Protein AF-A0A3B4BK03-F1 (afdb_monomer)

Solvent-accessible surface area (backbone atoms only — not comparable to full-atom values): 15800 Å² total; per-residue (Å²): 105,76,55,54,56,52,50,50,54,52,50,54,53,49,51,49,44,51,44,43,64,75,69,39,59,41,55,60,47,20,52,50,31,44,51,52,29,55,53,40,47,52,55,36,54,54,48,55,58,48,53,80,72,45,80,88,60,47,77,62,53,52,55,49,42,53,54,35,51,54,51,32,54,56,36,42,53,54,20,52,50,29,41,50,55,28,53,52,48,51,49,53,36,51,50,51,53,49,44,41,72,75,43,50,53,60,52,48,51,53,61,63,51,62,61,50,66,61,52,51,48,54,53,51,50,53,51,51,53,52,53,52,50,53,50,50,51,51,54,51,53,51,51,51,49,50,51,54,62,73,62,68,48,71,66,60,54,50,53,50,52,48,61,80,39,35,89,80,69,53,84,76,81,78,88,70,91,78,64,66,94,78,53,82,78,88,64,98,80,74,62,78,73,48,45,61,53,50,52,52,50,48,52,51,52,51,55,51,49,50,53,52,50,56,54,51,61,70,35,61,48,61,64,51,52,50,54,50,50,51,67,70,66,54,80,80,78,71,72,72,74,96,78,62,87,84,74,93,80,81,84,73,84,72,73,53,73,69,56,49,53,52,52,49,54,54,49,50,51,49,37,71,73,49,101

Radius of gyration: 62.13 Å; Cα contacts (8 Å, |Δi|>4): 87; chains: 1; bounding box: 138×36×165 Å

Sequence (275 aa):
SQSRDICTSLQDGLLKVTTEMQTVSAWRTYYQYHSDYVSAEGKLKEAEKQEEKHKTGAKKLERLIEKRQVKVKDIYLKCSKARNDYLLNLSAANASVNKYYLQDISTLIDCADTGYHLTLSRVMQAYLSSRMKAQQNLTTGLQQLQGAVSALDQSHDRDTLLQDHYNAFSMPLRFNYQPHDEDQVTEVSAESEMICELDTRFKQIRTRLKALTDDTEEVKNHTSQVLLIDCICEDDLEISPVAQESSSESVSVRPSVARRKTNLQELENVYFTVS

pLDDT: mean 86.76, std 13.85, range [39.34, 98.75]

Mean predicted aligned error: 14.16 Å

Structure (mmCIF, N/CA/C/O backbone):
data_AF-A0A3B4BK03-F1
#
_entry.id   AF-A0A3B4BK03-F1
#
loop_
_atom_site.group_PDB
_atom_site.id
_atom_site.type_symbol
_atom_site.label_atom_id
_atom_site.label_alt_id
_atom_site.label_comp_id
_atom_site.label_asym_id
_atom_site.label_entity_id
_atom_site.label_seq_id
_atom_site.pdbx_PDB_ins_code
_atom_site.Cartn_x
_atom_site.Cartn_y
_atom_site.Cartn_z
_atom_site.occupancy
_atom_site.B_iso_or_equiv
_atom_site.auth_seq_id
_atom_site.auth_comp_id
_atom_site.auth_asym_id
_atom_site.auth_atom_id
_atom_site.pdbx_PDB_model_num
ATOM 1 N N . SER A 1 1 ? 6.558 -12.774 -18.609 1.00 75.56 1 SER A N 1
ATOM 2 C CA . SER A 1 1 ? 5.640 -11.623 -18.598 1.00 75.56 1 SER A CA 1
ATOM 3 C C . SER A 1 1 ? 5.860 -10.862 -19.886 1.00 75.56 1 SER A C 1
ATOM 5 O O . SER A 1 1 ? 6.975 -10.883 -20.391 1.00 75.56 1 SER A O 1
ATOM 7 N N . GLN A 1 2 ? 4.842 -10.171 -20.387 1.00 87.31 2 GLN A N 1
ATOM 8 C CA . GLN A 1 2 ? 4.953 -9.377 -21.612 1.00 87.31 2 GLN A CA 1
ATOM 9 C C . GLN A 1 2 ? 6.103 -8.348 -21.545 1.00 87.31 2 GLN A C 1
ATOM 11 O O . GLN A 1 2 ? 6.804 -8.149 -22.529 1.00 87.31 2 GLN A O 1
ATOM 16 N N . SER A 1 3 ? 6.378 -7.776 -20.363 1.00 88.12 3 SER A N 1
ATOM 17 C CA . SER A 1 3 ? 7.529 -6.886 -20.125 1.00 88.12 3 SER A CA 1
ATOM 18 C C . SER A 1 3 ? 8.886 -7.560 -20.357 1.00 88.12 3 SER A C 1
ATOM 20 O O . SER A 1 3 ? 9.790 -6.957 -20.933 1.00 88.12 3 SER A O 1
ATOM 22 N N . ARG A 1 4 ? 9.031 -8.827 -19.955 1.00 90.06 4 ARG A N 1
ATOM 23 C CA . ARG A 1 4 ? 10.252 -9.606 -20.183 1.00 90.06 4 ARG A CA 1
ATOM 24 C C . ARG A 1 4 ? 10.467 -9.864 -21.669 1.00 90.06 4 ARG A C 1
ATOM 26 O O . ARG A 1 4 ? 11.587 -9.727 -22.136 1.00 90.06 4 ARG A O 1
ATOM 33 N N . ASP A 1 5 ? 9.403 -10.182 -22.399 1.00 93.25 5 ASP A N 1
ATOM 34 C CA . ASP A 1 5 ? 9.494 -10.477 -23.831 1.00 93.25 5 ASP A CA 1
ATOM 35 C C . ASP A 1 5 ? 9.887 -9.215 -24.628 1.00 93.25 5 ASP A C 1
ATOM 37 O O . ASP A 1 5 ? 10.722 -9.282 -25.530 1.00 93.25 5 ASP A O 1
ATOM 41 N N . ILE A 1 6 ? 9.376 -8.039 -24.233 1.00 92.69 6 ILE A N 1
ATOM 42 C CA . ILE A 1 6 ? 9.795 -6.738 -24.789 1.00 92.69 6 ILE A CA 1
ATOM 43 C C . ILE A 1 6 ? 11.268 -6.451 -24.459 1.00 92.69 6 ILE A C 1
ATOM 45 O O . ILE A 1 6 ? 12.020 -6.027 -25.336 1.00 92.69 6 ILE A O 1
ATOM 49 N N . CYS A 1 7 ? 11.700 -6.711 -23.221 1.00 93.88 7 CYS A N 1
ATOM 50 C CA . CYS A 1 7 ? 13.096 -6.547 -22.809 1.00 93.88 7 CYS A CA 1
ATOM 51 C C . CYS A 1 7 ? 14.041 -7.414 -23.654 1.00 93.88 7 CYS A C 1
ATOM 53 O O . CYS A 1 7 ? 15.012 -6.900 -24.209 1.00 93.88 7 CYS A O 1
ATOM 55 N N . THR A 1 8 ? 13.719 -8.699 -23.827 1.00 94.50 8 THR A N 1
ATOM 56 C CA . THR A 1 8 ? 14.496 -9.611 -24.677 1.00 94.50 8 THR A CA 1
ATOM 57 C C . THR A 1 8 ? 14.533 -9.124 -26.124 1.00 94.50 8 THR A C 1
ATOM 59 O O . THR A 1 8 ? 15.610 -9.037 -26.704 1.00 94.50 8 THR A O 1
ATOM 62 N N . SER A 1 9 ? 13.398 -8.694 -26.686 1.00 95.25 9 SER A N 1
ATOM 63 C CA . SER A 1 9 ? 13.362 -8.160 -28.053 1.00 95.25 9 SER A CA 1
ATOM 64 C C . SER A 1 9 ? 14.236 -6.912 -28.237 1.00 95.25 9 SER A C 1
ATOM 66 O O . SER A 1 9 ? 14.843 -6.747 -29.297 1.00 95.25 9 SER A O 1
ATOM 68 N N . LEU A 1 10 ? 14.297 -6.019 -27.244 1.00 94.62 10 LEU A N 1
ATOM 69 C CA . LEU A 1 10 ? 15.153 -4.830 -27.289 1.00 94.62 10 LEU A CA 1
ATOM 70 C C . LEU A 1 10 ? 16.636 -5.198 -27.174 1.00 94.62 10 LEU A C 1
ATOM 72 O O . LEU A 1 10 ? 17.459 -4.651 -27.908 1.00 94.62 10 LEU A O 1
ATOM 76 N N . GLN A 1 11 ? 16.970 -6.149 -26.300 1.00 95.50 11 GLN A N 1
ATOM 77 C CA . GLN A 1 11 ? 18.332 -6.667 -26.155 1.00 95.50 11 GLN A CA 1
ATOM 78 C C . GLN A 1 11 ? 18.818 -7.357 -27.431 1.00 95.50 11 GLN A C 1
ATOM 80 O O . GLN A 1 11 ? 19.933 -7.083 -27.873 1.00 95.50 11 GLN A O 1
ATOM 85 N N . ASP A 1 12 ? 17.976 -8.171 -28.069 1.00 96.31 12 ASP A N 1
ATOM 86 C CA . ASP A 1 12 ? 18.288 -8.819 -29.346 1.00 96.31 12 ASP A CA 1
ATOM 87 C C . ASP A 1 12 ? 18.512 -7.784 -30.458 1.00 96.31 12 ASP A C 1
ATOM 89 O O . ASP A 1 12 ? 19.463 -7.888 -31.236 1.00 96.31 12 ASP A O 1
ATOM 93 N N . GLY A 1 13 ? 17.677 -6.739 -30.509 1.00 94.62 13 GLY A N 1
ATOM 94 C CA . GLY A 1 13 ? 17.846 -5.622 -31.439 1.00 94.62 13 GLY A CA 1
ATOM 95 C C . GLY A 1 13 ? 19.163 -4.871 -31.225 1.00 94.62 13 GLY A C 1
ATOM 96 O O . GLY A 1 13 ? 19.888 -4.600 -32.185 1.00 94.62 13 GLY A O 1
ATOM 97 N N . LEU A 1 14 ? 19.516 -4.583 -29.970 1.00 95.19 14 LEU A N 1
ATOM 98 C CA . LEU A 1 14 ? 20.767 -3.912 -29.625 1.00 95.19 14 LEU A CA 1
ATOM 99 C C . LEU A 1 14 ? 21.990 -4.780 -29.946 1.00 95.19 14 LEU A C 1
ATOM 101 O O . LEU A 1 14 ? 22.977 -4.291 -30.504 1.00 95.19 14 LEU A O 1
ATOM 105 N N . LEU A 1 15 ? 21.921 -6.074 -29.627 1.00 93.44 15 LEU A N 1
ATOM 106 C CA . LEU A 1 15 ? 22.967 -7.035 -29.949 1.00 93.44 15 LEU A CA 1
ATOM 107 C C . LEU A 1 15 ? 23.160 -7.123 -31.459 1.00 93.44 15 LEU A C 1
ATOM 109 O O . LEU A 1 15 ? 24.295 -7.119 -31.925 1.00 93.44 15 LEU A O 1
ATOM 113 N N . LYS A 1 16 ? 22.073 -7.135 -32.234 1.00 91.81 16 LYS A N 1
ATOM 114 C CA . LYS A 1 16 ? 22.142 -7.133 -33.693 1.00 91.81 16 LYS A CA 1
ATOM 115 C C . LYS A 1 16 ? 22.860 -5.890 -34.215 1.00 91.81 16 LYS A C 1
ATOM 117 O O . LYS A 1 16 ? 23.817 -6.041 -34.961 1.00 91.81 16 LYS A O 1
ATOM 122 N N . VAL A 1 17 ? 22.475 -4.688 -33.786 1.00 89.06 17 VAL A N 1
ATOM 123 C CA . VAL A 1 17 ? 23.095 -3.430 -34.249 1.00 89.06 17 VAL A CA 1
ATOM 124 C C . VAL A 1 17 ? 24.576 -3.333 -33.855 1.00 89.06 17 VAL A C 1
ATOM 126 O O . VAL A 1 17 ? 25.417 -2.906 -34.648 1.00 89.06 17 VAL A O 1
ATOM 129 N N . THR A 1 18 ? 24.928 -3.752 -32.640 1.00 86.88 18 THR A N 1
ATOM 130 C CA . THR A 1 18 ? 26.322 -3.727 -32.161 1.00 86.88 18 THR A CA 1
ATOM 131 C C . THR A 1 18 ? 27.175 -4.808 -32.819 1.00 86.88 18 THR A C 1
ATOM 133 O O . THR A 1 18 ? 28.308 -4.536 -33.220 1.00 86.88 18 THR A O 1
ATOM 136 N N . THR A 1 19 ? 26.621 -6.006 -33.015 1.00 86.12 19 THR A N 1
ATOM 137 C CA . THR A 1 19 ? 27.268 -7.083 -33.770 1.00 86.12 19 THR A CA 1
ATOM 138 C C . THR A 1 19 ? 27.441 -6.667 -35.216 1.00 86.12 19 THR A C 1
ATOM 140 O O . THR A 1 19 ? 28.523 -6.855 -35.755 1.00 86.12 19 THR A O 1
ATOM 143 N N . GLU A 1 20 ? 26.440 -6.047 -35.842 1.00 82.62 20 GLU A N 1
ATOM 144 C CA . GLU A 1 20 ? 26.560 -5.505 -37.191 1.00 82.62 20 GLU A CA 1
ATOM 145 C C . GLU A 1 20 ? 27.704 -4.491 -37.250 1.00 82.62 20 GLU A C 1
ATOM 147 O O . GLU A 1 20 ? 28.600 -4.628 -38.066 1.00 82.62 20 GLU A O 1
ATOM 152 N N . MET A 1 21 ? 27.808 -3.565 -36.303 1.00 82.69 21 MET A N 1
ATOM 153 C CA . MET A 1 21 ? 28.941 -2.642 -36.259 1.00 82.69 21 MET A CA 1
ATOM 154 C C . MET A 1 21 ? 30.315 -3.338 -36.110 1.00 82.69 21 MET A C 1
ATOM 156 O O . MET A 1 21 ? 31.292 -2.945 -36.752 1.00 82.69 21 MET A O 1
ATOM 160 N N . GLN A 1 22 ? 30.402 -4.385 -35.283 1.00 72.56 22 GLN A N 1
ATOM 161 C CA . GLN A 1 22 ? 31.648 -5.114 -34.997 1.00 72.56 22 GLN A CA 1
ATOM 162 C C . GLN A 1 22 ? 32.041 -6.120 -36.097 1.00 72.56 22 GLN A C 1
ATOM 164 O O . GLN A 1 22 ? 33.231 -6.328 -36.363 1.00 72.56 22 GLN A O 1
ATOM 169 N N . THR A 1 23 ? 31.058 -6.744 -36.748 1.00 66.56 23 THR A N 1
ATOM 170 C CA . THR A 1 23 ? 31.235 -7.861 -37.693 1.00 66.56 23 THR A CA 1
ATOM 171 C C . THR A 1 23 ? 30.945 -7.497 -39.147 1.00 66.56 23 THR A C 1
ATOM 173 O O . THR A 1 23 ? 31.510 -8.139 -40.037 1.00 66.56 23 THR A O 1
ATOM 176 N N . VAL A 1 24 ? 30.138 -6.465 -39.426 1.00 61.19 24 VAL A N 1
ATOM 177 C CA . VAL A 1 24 ? 29.791 -6.068 -40.798 1.00 61.19 24 VAL A CA 1
ATOM 178 C C . VAL A 1 24 ? 30.983 -5.422 -41.475 1.00 61.19 24 VAL A C 1
ATOM 180 O O . VAL A 1 24 ? 31.764 -4.651 -40.911 1.00 61.19 24 VAL A O 1
ATOM 183 N N . SER A 1 25 ? 31.080 -5.761 -42.753 1.00 62.69 25 SER A N 1
ATOM 184 C CA . SER A 1 25 ? 32.053 -5.313 -43.729 1.00 62.69 25 SER A CA 1
ATOM 185 C C . SER A 1 25 ? 32.356 -3.817 -43.698 1.00 62.69 25 SER A C 1
ATOM 187 O O . SER A 1 25 ? 33.423 -3.481 -44.169 1.00 62.69 25 SER A O 1
ATOM 189 N N . ALA A 1 26 ? 31.529 -2.912 -43.167 1.00 73.81 26 ALA A N 1
ATOM 190 C CA . ALA A 1 26 ? 31.738 -1.466 -43.289 1.00 73.81 26 ALA A CA 1
ATOM 191 C C . ALA A 1 26 ? 33.109 -0.995 -42.765 1.00 73.81 26 ALA A C 1
ATOM 193 O O . ALA A 1 26 ? 33.867 -0.384 -43.521 1.00 73.81 26 ALA A O 1
ATOM 194 N N . TRP A 1 27 ? 33.483 -1.334 -41.523 1.00 85.12 27 TRP A N 1
ATOM 195 C CA . TRP A 1 27 ? 34.788 -0.926 -40.984 1.00 85.12 27 TRP A CA 1
ATOM 196 C C . TRP A 1 27 ? 35.939 -1.676 -41.666 1.00 85.12 27 TRP A C 1
ATOM 198 O O . TRP A 1 27 ? 36.915 -1.061 -42.086 1.00 85.12 27 TRP A O 1
ATOM 208 N N . ARG A 1 28 ? 35.799 -2.993 -41.873 1.00 87.94 28 ARG A N 1
ATOM 209 C CA . ARG A 1 28 ? 36.820 -3.824 -42.541 1.00 87.94 28 ARG A CA 1
ATOM 210 C C . ARG A 1 28 ? 37.055 -3.399 -43.994 1.00 87.94 28 ARG A C 1
ATOM 212 O O . ARG A 1 28 ? 38.189 -3.341 -44.448 1.00 87.94 28 ARG A O 1
ATOM 219 N N . THR A 1 29 ? 35.988 -3.058 -44.707 1.00 89.50 29 THR A N 1
ATOM 220 C CA . THR A 1 29 ? 35.980 -2.594 -46.104 1.00 89.50 29 THR A CA 1
ATOM 221 C C . THR A 1 29 ? 36.564 -1.198 -46.200 1.00 89.50 29 THR A C 1
ATOM 223 O O . THR A 1 29 ? 37.361 -0.941 -47.097 1.00 89.50 29 THR A O 1
ATOM 226 N N . TYR A 1 30 ? 36.227 -0.307 -45.260 1.00 93.31 30 TYR A N 1
ATOM 227 C CA . TYR A 1 30 ? 36.886 0.990 -45.157 1.00 93.31 30 TYR A CA 1
ATOM 228 C C . TYR A 1 30 ? 38.397 0.822 -44.951 1.00 93.31 30 TYR A C 1
ATOM 230 O O . TYR A 1 30 ? 39.170 1.391 -45.716 1.00 93.31 30 TYR A O 1
ATOM 238 N N . TYR A 1 31 ? 38.824 -0.000 -43.988 1.00 92.56 31 TYR A N 1
ATOM 239 C CA . TYR A 1 31 ? 40.245 -0.229 -43.704 1.00 92.56 31 TYR A CA 1
ATOM 240 C C . TYR A 1 31 ? 40.975 -0.853 -44.898 1.00 92.56 31 TYR A C 1
ATOM 242 O O . TYR A 1 31 ? 42.081 -0.425 -45.228 1.00 92.56 31 TYR A O 1
ATOM 250 N N . GLN A 1 32 ? 40.344 -1.806 -45.590 1.00 94.06 32 GLN A N 1
ATOM 251 C CA . GLN A 1 32 ? 40.903 -2.409 -46.797 1.00 94.06 32 GLN A CA 1
ATOM 252 C C . GLN A 1 32 ? 41.068 -1.378 -47.919 1.00 94.06 32 GLN A C 1
ATOM 254 O O . GLN A 1 32 ? 42.167 -1.224 -48.445 1.00 94.06 32 GLN A O 1
ATOM 259 N N . TYR A 1 33 ? 40.019 -0.620 -48.256 1.00 95.50 33 TYR A N 1
ATOM 260 C CA . TYR A 1 33 ? 40.119 0.404 -49.301 1.00 95.50 33 TYR A CA 1
ATOM 261 C C . TYR A 1 33 ? 41.057 1.547 -48.923 1.00 95.50 33 TYR A C 1
ATOM 263 O O . TYR A 1 33 ? 41.680 2.136 -49.805 1.00 95.50 33 TYR A O 1
ATOM 271 N N . HIS A 1 34 ? 41.193 1.851 -47.633 1.00 96.62 34 HIS A N 1
ATOM 272 C CA . HIS A 1 34 ? 42.173 2.813 -47.155 1.00 96.62 34 HIS A CA 1
ATOM 273 C C . HIS A 1 34 ? 43.603 2.296 -47.349 1.00 96.62 34 HIS A C 1
ATOM 275 O O . HIS A 1 34 ? 44.451 3.026 -47.858 1.00 96.62 34 HIS A O 1
ATOM 281 N N . SER A 1 35 ? 43.863 1.023 -47.036 1.00 97.06 35 SER A N 1
ATOM 282 C CA . SER A 1 35 ? 45.151 0.376 -47.313 1.00 97.06 35 SER A CA 1
ATOM 283 C C . SER A 1 35 ? 45.475 0.367 -48.814 1.00 97.06 35 SER A C 1
ATOM 285 O O . SER A 1 35 ? 46.571 0.764 -49.222 1.00 97.06 35 SER A O 1
ATOM 287 N N . ASP A 1 36 ? 44.496 0.010 -49.652 1.00 96.38 36 ASP A N 1
ATOM 288 C CA . ASP A 1 36 ? 44.631 0.018 -51.112 1.00 96.38 36 ASP A CA 1
ATOM 289 C C . ASP A 1 36 ? 44.907 1.430 -51.648 1.00 96.38 36 ASP A C 1
ATOM 291 O O . ASP A 1 36 ? 45.735 1.601 -52.550 1.00 96.38 36 ASP A O 1
ATOM 295 N N . TYR A 1 37 ? 44.242 2.445 -51.083 1.00 97.12 37 TYR A N 1
ATOM 296 C CA . TYR A 1 37 ? 44.455 3.854 -51.411 1.00 97.12 37 TYR A CA 1
ATOM 297 C C . TYR A 1 37 ? 45.888 4.281 -51.091 1.00 97.12 37 TYR A C 1
ATOM 299 O O . TYR A 1 37 ? 46.578 4.783 -51.977 1.00 97.12 37 TYR A O 1
ATOM 307 N N . VAL A 1 38 ? 46.366 4.016 -49.871 1.00 96.50 38 VAL A N 1
ATOM 308 C CA . VAL A 1 38 ? 47.736 4.348 -49.443 1.00 96.50 38 VAL A CA 1
ATOM 309 C C . VAL A 1 38 ? 48.770 3.648 -50.331 1.00 96.50 38 VAL A C 1
ATOM 311 O O . VAL A 1 38 ? 49.747 4.264 -50.760 1.00 96.50 38 VAL A O 1
ATOM 314 N N . SER A 1 39 ? 48.539 2.379 -50.687 1.00 96.25 39 SER A N 1
ATOM 315 C CA . SER A 1 39 ? 49.412 1.637 -51.606 1.00 96.25 39 SER A CA 1
ATOM 316 C C . SER A 1 39 ? 49.436 2.243 -53.015 1.00 96.25 39 SER A C 1
ATOM 318 O O . SER A 1 39 ? 50.499 2.361 -53.632 1.00 96.25 39 SER A O 1
ATOM 320 N N . ALA A 1 40 ? 48.274 2.627 -53.552 1.00 94.69 40 ALA A N 1
ATOM 321 C CA . ALA A 1 40 ? 48.167 3.241 -54.873 1.00 94.69 40 ALA A CA 1
ATOM 322 C C . ALA A 1 40 ? 48.799 4.639 -54.910 1.00 94.69 40 ALA A C 1
ATOM 324 O O . ALA A 1 40 ? 49.520 4.949 -55.860 1.00 94.69 40 ALA A O 1
ATOM 325 N N . GLU A 1 41 ? 48.586 5.443 -53.867 1.00 95.56 41 GLU A N 1
ATOM 326 C CA . GLU A 1 41 ? 49.184 6.769 -53.711 1.00 95.56 41 GLU A CA 1
ATOM 327 C C . GLU A 1 41 ? 50.716 6.676 -53.610 1.00 95.56 41 GLU A C 1
ATOM 329 O O . GLU A 1 41 ? 51.426 7.411 -54.294 1.00 95.56 41 GLU A O 1
ATOM 334 N N . GLY A 1 42 ? 51.245 5.711 -52.847 1.00 95.50 42 GLY A N 1
ATOM 335 C CA . GLY A 1 42 ? 52.687 5.458 -52.768 1.00 95.50 42 GLY A CA 1
ATOM 336 C C . GLY A 1 42 ? 53.301 5.073 -54.119 1.00 95.50 42 GLY A C 1
ATOM 337 O O . GLY A 1 42 ? 54.360 5.577 -54.492 1.00 95.50 42 GLY A O 1
ATOM 338 N N . LYS A 1 43 ? 52.611 4.234 -54.906 1.00 94.44 43 LYS A N 1
ATOM 339 C CA . LYS A 1 43 ? 53.046 3.889 -56.272 1.00 94.44 43 LYS A CA 1
ATOM 340 C C . LYS A 1 43 ? 52.995 5.094 -57.211 1.00 94.44 43 LYS A C 1
ATOM 342 O O . LYS A 1 43 ? 53.842 5.188 -58.094 1.00 94.44 43 LYS A O 1
ATOM 347 N N . LEU A 1 44 ? 52.014 5.984 -57.079 1.00 93.19 44 LEU A N 1
ATOM 348 C CA . LEU A 1 44 ? 51.956 7.210 -57.877 1.00 93.19 44 LEU A CA 1
ATOM 349 C C . LEU A 1 44 ? 53.152 8.122 -57.561 1.00 93.19 44 LEU A C 1
ATOM 351 O O . LEU A 1 44 ? 53.907 8.433 -58.478 1.00 93.19 44 LEU A O 1
ATOM 355 N N . LYS A 1 45 ? 53.396 8.411 -56.276 1.00 93.12 45 LYS A N 1
ATOM 356 C CA . LYS A 1 45 ? 54.525 9.238 -55.811 1.00 93.12 45 LYS A CA 1
ATOM 357 C C . LYS A 1 45 ? 55.881 8.718 -56.294 1.00 93.12 45 LYS A C 1
ATOM 359 O O . LYS A 1 45 ? 56.742 9.494 -56.694 1.00 93.12 45 LYS A O 1
ATOM 364 N N . GLU A 1 46 ? 56.077 7.400 -56.294 1.00 91.50 46 GLU A N 1
ATOM 365 C CA . GLU A 1 46 ? 57.318 6.801 -56.799 1.00 91.50 46 GLU A CA 1
ATOM 366 C C . GLU A 1 46 ? 57.473 6.959 -58.324 1.00 91.50 46 GLU A C 1
ATOM 368 O O . GLU A 1 46 ? 58.586 7.161 -58.801 1.00 91.50 46 GLU A O 1
ATOM 373 N N . ALA A 1 47 ? 56.382 6.910 -59.102 1.00 88.19 47 ALA A N 1
ATOM 374 C CA . ALA A 1 47 ? 56.451 7.186 -60.543 1.00 88.19 47 ALA A CA 1
ATOM 375 C C . ALA A 1 47 ? 56.750 8.662 -60.837 1.00 88.19 47 ALA A C 1
ATOM 377 O O . ALA A 1 47 ? 57.577 8.938 -61.702 1.00 88.19 47 ALA A O 1
ATOM 378 N N . GLU A 1 48 ? 56.132 9.585 -60.098 1.00 87.62 48 GLU A N 1
ATOM 379 C CA . GLU A 1 48 ? 56.379 11.032 -60.212 1.00 87.62 48 GLU A CA 1
ATOM 380 C C . GLU A 1 48 ? 57.846 11.364 -59.875 1.00 87.62 48 GLU A C 1
ATOM 382 O O . GLU A 1 48 ? 58.529 12.066 -60.615 1.00 87.62 48 GLU A O 1
ATOM 387 N N . LYS A 1 49 ? 58.409 10.740 -58.834 1.00 87.81 49 LYS A N 1
ATOM 388 C CA . LYS A 1 49 ? 59.828 10.899 -58.467 1.00 87.81 49 LYS A CA 1
ATOM 389 C C . LYS A 1 49 ? 60.806 10.340 -59.511 1.00 87.81 49 LYS A C 1
ATOM 391 O O . LYS A 1 49 ? 61.945 10.801 -59.609 1.00 87.81 49 LYS A O 1
ATOM 396 N N . GLN A 1 50 ? 60.411 9.311 -60.263 1.00 82.25 50 GLN A N 1
ATOM 397 C CA . GLN A 1 50 ? 61.221 8.760 -61.357 1.00 82.25 50 GLN A CA 1
ATOM 398 C C . GLN A 1 50 ? 61.203 9.666 -62.595 1.00 82.25 50 GLN A C 1
ATOM 400 O O . GLN A 1 50 ? 62.211 9.737 -63.303 1.00 82.25 50 GLN A O 1
ATOM 405 N N . GLU A 1 51 ? 60.108 10.395 -62.823 1.00 79.69 51 GLU A N 1
ATOM 406 C CA . GLU A 1 51 ? 59.982 11.383 -63.901 1.00 79.69 51 GLU A CA 1
ATOM 407 C C . GLU A 1 51 ? 60.927 12.568 -63.703 1.00 79.69 51 GLU A C 1
ATOM 409 O O . GLU A 1 51 ? 61.611 12.971 -64.644 1.00 79.69 51 GLU A O 1
ATOM 414 N N . GLU A 1 52 ? 61.081 13.040 -62.463 1.00 74.75 52 GLU A N 1
ATOM 415 C CA . GLU A 1 52 ? 62.046 14.095 -62.125 1.00 74.75 52 GLU A CA 1
ATOM 416 C C . GLU A 1 52 ? 63.509 13.693 -62.405 1.00 74.75 52 GLU A C 1
ATOM 418 O O . GLU A 1 52 ? 64.355 14.554 -62.658 1.00 74.75 52 GLU A O 1
ATOM 423 N N . LYS A 1 53 ? 63.828 12.388 -62.390 1.00 74.50 53 LYS A N 1
ATOM 424 C CA . LYS A 1 53 ? 65.201 11.864 -62.526 1.00 74.50 53 LYS A CA 1
ATOM 425 C C . LYS A 1 53 ? 65.595 11.439 -63.946 1.00 74.50 53 LYS A C 1
ATOM 427 O O . LYS A 1 53 ? 66.782 11.473 -64.262 1.00 74.50 53 LYS A O 1
ATOM 432 N N . HIS A 1 54 ? 64.656 11.037 -64.809 1.00 63.22 54 HIS A N 1
ATOM 433 C CA . HIS A 1 54 ? 64.951 10.495 -66.147 1.00 63.22 54 HIS A CA 1
ATOM 434 C C . HIS A 1 54 ? 64.206 11.242 -67.270 1.00 63.22 54 HIS A C 1
ATOM 436 O O . HIS A 1 54 ? 63.013 11.050 -67.474 1.00 63.22 54 HIS A O 1
ATOM 442 N N . LYS A 1 55 ? 64.933 12.028 -68.08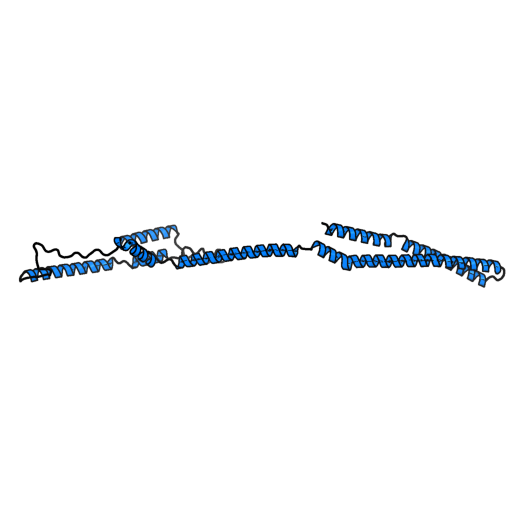6 1.00 60.72 55 LYS A N 1
ATOM 443 C CA . LYS A 1 55 ? 64.377 12.751 -69.258 1.00 60.72 55 LYS A CA 1
ATOM 444 C C . LYS A 1 55 ? 64.281 11.911 -70.548 1.00 60.72 55 LYS A C 1
ATOM 446 O O . LYS A 1 55 ? 63.575 12.288 -71.482 1.00 60.72 55 LYS A O 1
ATOM 451 N N . THR A 1 56 ? 64.960 10.767 -70.631 1.00 54.44 56 THR A N 1
ATOM 452 C CA . THR A 1 56 ? 64.980 9.891 -71.819 1.00 54.44 56 THR A CA 1
ATOM 453 C C . THR A 1 56 ? 63.927 8.781 -71.701 1.00 54.44 56 THR A C 1
ATOM 455 O O . THR A 1 56 ? 64.176 7.713 -71.156 1.00 54.44 56 THR A O 1
ATOM 458 N N . GLY A 1 57 ? 62.714 9.049 -72.202 1.00 60.62 57 GLY A N 1
ATOM 459 C CA . GLY A 1 57 ? 61.551 8.143 -72.107 1.00 60.62 57 GLY A CA 1
ATOM 460 C C . GLY A 1 57 ? 60.225 8.816 -71.718 1.00 60.62 57 GLY A C 1
ATOM 461 O O . GLY A 1 57 ? 59.216 8.120 -71.585 1.00 60.62 57 GLY A O 1
ATOM 462 N N . ALA A 1 58 ? 60.226 10.150 -71.585 1.00 67.94 58 ALA A N 1
ATOM 463 C CA . ALA A 1 58 ? 59.160 10.998 -71.037 1.00 67.94 58 ALA A CA 1
ATOM 464 C C . ALA A 1 58 ? 57.726 10.565 -71.395 1.00 67.94 58 ALA A C 1
ATOM 466 O O . ALA A 1 58 ? 56.936 10.271 -70.507 1.00 67.94 58 ALA A O 1
ATOM 467 N N . LYS A 1 59 ? 57.410 10.375 -72.684 1.00 77.12 59 LYS A N 1
ATOM 468 C CA . LYS A 1 59 ? 56.040 10.046 -73.132 1.00 77.12 59 LYS A CA 1
ATOM 469 C C . LYS A 1 59 ? 55.479 8.721 -72.588 1.00 77.12 59 LYS A C 1
ATOM 471 O O . LYS A 1 59 ? 54.263 8.563 -72.505 1.00 77.12 59 LYS A O 1
ATOM 476 N N . LYS A 1 60 ? 56.323 7.724 -72.281 1.00 81.94 60 LYS A N 1
ATOM 477 C CA . LYS A 1 60 ? 55.860 6.443 -71.700 1.00 81.94 60 LYS A CA 1
ATOM 478 C C . LYS A 1 60 ? 55.620 6.563 -70.194 1.00 81.94 60 LYS A C 1
ATOM 480 O O . LYS A 1 60 ? 54.703 5.922 -69.686 1.00 81.94 60 LYS A O 1
ATOM 485 N N . LEU A 1 61 ? 56.439 7.359 -69.509 1.00 82.62 61 LEU A N 1
ATOM 486 C CA . LEU A 1 61 ? 56.342 7.588 -68.070 1.00 82.62 61 LEU A CA 1
ATOM 487 C C . LEU A 1 61 ? 55.168 8.516 -67.730 1.00 82.62 61 LEU A C 1
ATOM 489 O O . LEU A 1 61 ? 54.388 8.191 -66.844 1.00 82.62 61 LEU A O 1
ATOM 493 N N . GLU A 1 62 ? 54.954 9.554 -68.535 1.00 85.31 62 GLU A N 1
ATOM 494 C CA . GLU A 1 62 ? 53.808 10.468 -68.457 1.00 85.31 62 GLU A CA 1
ATOM 495 C C . GLU A 1 62 ? 52.468 9.708 -68.545 1.00 85.31 62 GLU A C 1
ATOM 497 O O . GLU A 1 62 ? 51.623 9.804 -67.657 1.00 85.31 62 GLU A O 1
ATOM 502 N N . ARG A 1 63 ? 52.315 8.809 -69.532 1.00 86.81 63 ARG A N 1
ATOM 503 C CA . ARG A 1 63 ? 51.132 7.925 -69.647 1.00 86.81 63 ARG A CA 1
ATOM 504 C C . ARG A 1 63 ? 50.964 6.975 -68.456 1.00 86.81 63 ARG A C 1
ATOM 506 O O . ARG A 1 63 ? 49.844 6.591 -68.116 1.00 86.81 63 ARG A O 1
ATOM 513 N N . LEU A 1 64 ? 52.065 6.528 -67.846 1.00 88.62 64 LEU A N 1
ATOM 514 C CA . LEU A 1 64 ? 52.023 5.658 -66.668 1.00 88.62 64 LEU A CA 1
ATOM 515 C C . LEU A 1 64 ? 51.563 6.432 -65.428 1.00 88.62 64 LEU A C 1
ATOM 517 O O . LEU A 1 64 ? 50.778 5.889 -64.647 1.00 88.62 64 LEU A O 1
ATOM 521 N N . ILE A 1 65 ? 52.030 7.669 -65.262 1.00 90.12 65 ILE A N 1
ATOM 522 C CA . ILE A 1 65 ? 51.616 8.581 -64.193 1.00 90.12 65 ILE A CA 1
ATOM 523 C C . ILE A 1 65 ? 50.137 8.913 -64.347 1.00 90.12 65 ILE A C 1
ATOM 525 O O . ILE A 1 65 ? 49.384 8.675 -63.408 1.00 90.12 65 ILE A O 1
ATOM 529 N N . GLU A 1 66 ? 49.681 9.304 -65.539 1.00 92.56 66 GLU A N 1
ATOM 530 C CA . GLU A 1 66 ? 48.264 9.578 -65.814 1.00 92.56 66 GLU A CA 1
ATOM 531 C C . GLU A 1 66 ? 47.377 8.361 -65.482 1.00 92.56 66 GLU A C 1
ATOM 533 O O . GLU A 1 66 ? 46.387 8.466 -64.752 1.00 92.56 66 GLU A O 1
ATOM 538 N N . LYS A 1 67 ? 47.787 7.153 -65.898 1.00 94.31 67 LYS A N 1
ATOM 539 C CA . LYS A 1 67 ? 47.084 5.907 -65.547 1.00 94.31 67 LYS A CA 1
ATOM 540 C C . LYS A 1 67 ? 47.061 5.648 -64.034 1.00 94.31 67 LYS A C 1
ATOM 542 O O . LYS A 1 67 ? 46.059 5.154 -63.510 1.00 94.31 67 LYS A O 1
ATOM 547 N N . ARG A 1 68 ? 48.157 5.937 -63.319 1.00 93.94 68 ARG A N 1
ATOM 548 C CA . ARG A 1 68 ? 48.228 5.808 -61.852 1.00 93.94 68 ARG A CA 1
ATOM 549 C C . ARG A 1 68 ? 47.363 6.866 -61.160 1.00 93.94 68 ARG A C 1
ATOM 551 O O . ARG A 1 68 ? 46.693 6.512 -60.197 1.00 93.94 68 ARG A O 1
ATOM 558 N N . GLN A 1 69 ? 47.294 8.092 -61.675 1.00 94.81 69 GLN A N 1
ATOM 559 C CA . GLN A 1 69 ? 46.433 9.162 -61.163 1.00 94.81 69 GLN A CA 1
ATOM 560 C C . GLN A 1 69 ? 44.949 8.803 -61.279 1.00 94.81 69 GLN A C 1
ATOM 562 O O . GLN A 1 69 ? 44.221 8.928 -60.295 1.00 94.81 69 GLN A O 1
ATOM 567 N N . VAL A 1 70 ? 44.504 8.290 -62.434 1.00 96.12 70 VAL A N 1
ATOM 568 C CA . VAL A 1 70 ? 43.126 7.788 -62.604 1.00 96.12 70 VAL A CA 1
ATOM 569 C C . VAL A 1 70 ? 42.835 6.679 -61.590 1.00 96.12 70 VAL A C 1
ATOM 571 O O . VAL A 1 70 ? 41.852 6.746 -60.856 1.00 96.12 70 VAL A O 1
ATOM 574 N N . LYS A 1 71 ? 43.747 5.707 -61.456 1.00 94.62 71 LYS A N 1
ATOM 575 C CA . LYS A 1 71 ? 43.586 4.598 -60.506 1.00 94.62 71 LYS A CA 1
ATOM 576 C C . LYS A 1 71 ? 43.534 5.059 -59.043 1.00 94.62 71 LYS A C 1
ATOM 578 O O . LYS A 1 71 ? 42.751 4.514 -58.270 1.00 94.62 71 LYS A O 1
ATOM 583 N N . VAL A 1 72 ? 44.353 6.037 -58.652 1.00 96.69 72 VAL A N 1
ATOM 584 C CA . VAL A 1 72 ? 44.321 6.627 -57.303 1.00 96.69 72 VAL A CA 1
ATOM 585 C C . VAL A 1 72 ? 42.985 7.323 -57.057 1.00 96.69 72 VAL A C 1
ATOM 587 O O . VAL A 1 72 ? 42.382 7.086 -56.013 1.00 96.69 72 VAL A O 1
ATOM 590 N N . LYS A 1 73 ? 42.481 8.110 -58.018 1.00 96.69 73 LYS A N 1
ATOM 591 C CA . LYS A 1 73 ? 41.165 8.765 -57.914 1.00 96.69 73 LYS A CA 1
ATOM 592 C C . LYS A 1 73 ? 40.025 7.753 -57.750 1.00 96.69 73 LYS A C 1
ATOM 594 O O . LYS A 1 73 ? 39.181 7.932 -56.873 1.00 96.69 73 LYS A O 1
ATOM 599 N N . ASP A 1 74 ? 40.033 6.662 -58.515 1.00 96.19 74 ASP A N 1
ATOM 600 C CA . ASP A 1 74 ? 39.008 5.612 -58.416 1.00 96.19 74 ASP A CA 1
ATOM 601 C C . ASP A 1 74 ? 39.029 4.898 -57.055 1.00 96.19 74 ASP A C 1
ATOM 603 O O . ASP A 1 74 ? 37.982 4.653 -56.449 1.00 96.19 74 ASP A O 1
ATOM 607 N N . ILE A 1 75 ? 40.223 4.562 -56.550 1.00 95.81 75 ILE A N 1
ATOM 608 C CA . ILE A 1 75 ? 40.375 3.910 -55.241 1.00 95.81 75 ILE A CA 1
ATOM 609 C C . ILE A 1 75 ? 40.015 4.883 -54.111 1.00 95.81 75 ILE A C 1
ATOM 611 O O . ILE A 1 75 ? 39.335 4.487 -53.165 1.00 95.81 75 ILE A O 1
ATOM 615 N N . TYR A 1 76 ? 40.392 6.160 -54.230 1.00 97.12 76 TYR A N 1
ATOM 616 C CA . TYR A 1 76 ? 40.000 7.206 -53.287 1.00 97.12 76 TYR A CA 1
ATOM 617 C C . TYR A 1 76 ? 38.480 7.305 -53.162 1.00 97.12 76 TYR A C 1
ATOM 619 O O . TYR A 1 76 ? 37.958 7.335 -52.049 1.00 97.12 76 TYR A O 1
ATOM 627 N N . LEU A 1 77 ? 37.753 7.300 -54.283 1.00 97.19 77 LEU A N 1
ATOM 628 C CA . LEU A 1 77 ? 36.295 7.382 -54.262 1.00 97.19 77 LEU A CA 1
ATOM 629 C C 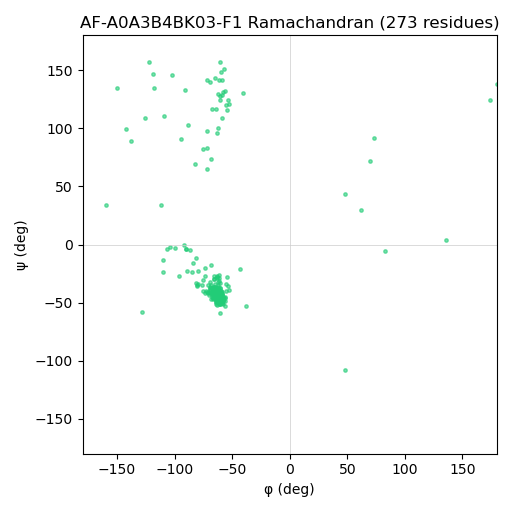. LEU A 1 77 ? 35.668 6.181 -53.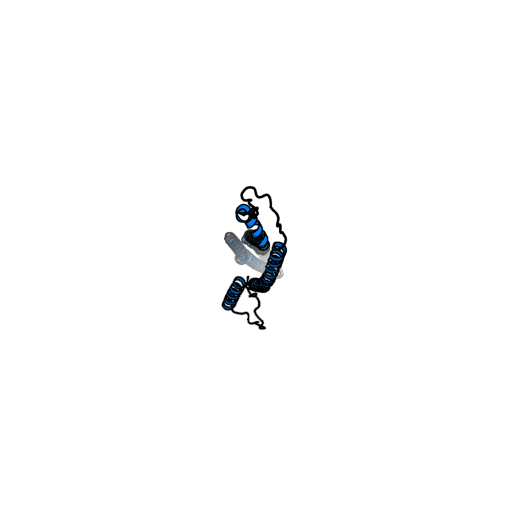534 1.00 97.19 77 LEU A C 1
ATOM 631 O O . LEU A 1 77 ? 34.772 6.363 -52.709 1.00 97.19 77 LEU A O 1
ATOM 635 N N . LYS A 1 78 ? 36.178 4.963 -53.773 1.00 95.81 78 LYS A N 1
ATOM 636 C CA . LYS A 1 78 ? 35.743 3.748 -53.056 1.00 95.81 78 LYS A CA 1
ATOM 637 C C . LYS A 1 78 ? 36.038 3.824 -51.559 1.00 95.81 78 LYS A C 1
ATOM 639 O O . LYS A 1 78 ? 35.158 3.526 -50.752 1.00 95.81 78 LYS A O 1
ATOM 644 N N . CYS A 1 79 ? 37.240 4.269 -51.190 1.00 96.56 79 CYS A N 1
ATOM 645 C CA . CYS A 1 79 ? 37.629 4.485 -49.799 1.00 96.56 79 CYS A CA 1
ATOM 646 C C . CYS A 1 79 ? 36.731 5.527 -49.120 1.00 96.56 79 CYS A C 1
ATOM 648 O O . CYS A 1 79 ? 36.278 5.310 -47.998 1.00 96.56 79 CYS A O 1
ATOM 650 N N . SER A 1 80 ? 36.447 6.643 -49.796 1.00 96.69 80 SER A N 1
ATOM 651 C CA . SER A 1 80 ? 35.604 7.718 -49.268 1.00 96.69 80 SER A CA 1
ATOM 652 C C . SER A 1 80 ? 34.164 7.247 -49.054 1.00 96.69 80 SER A C 1
ATOM 654 O O . SER A 1 80 ? 33.595 7.488 -47.992 1.00 96.69 80 SER A O 1
ATOM 656 N N . LYS A 1 81 ? 33.604 6.487 -50.006 1.00 95.19 81 LYS A N 1
ATOM 657 C CA . LYS A 1 81 ? 32.275 5.880 -49.864 1.00 95.19 81 LYS A CA 1
ATOM 658 C C . LYS A 1 81 ? 32.214 4.924 -48.670 1.00 95.19 81 LYS A C 1
ATOM 660 O O . LYS A 1 81 ? 31.361 5.091 -47.808 1.00 95.19 81 LYS A O 1
ATOM 665 N N . ALA A 1 82 ? 33.155 3.982 -48.577 1.00 93.69 82 ALA A N 1
ATOM 666 C CA . ALA A 1 82 ? 33.189 3.026 -47.472 1.00 93.69 82 ALA A CA 1
ATOM 667 C C . ALA A 1 82 ? 33.390 3.707 -46.108 1.00 93.69 82 ALA A C 1
ATOM 669 O O . ALA A 1 82 ? 32.803 3.283 -45.116 1.00 93.69 82 ALA A O 1
ATOM 670 N N . ARG A 1 83 ? 34.173 4.793 -46.054 1.00 95.06 83 ARG A N 1
ATOM 671 C CA . ARG A 1 83 ? 34.319 5.615 -44.845 1.00 95.06 83 ARG A CA 1
ATOM 672 C C . ARG A 1 83 ? 32.996 6.255 -44.434 1.00 95.06 83 ARG A C 1
ATOM 674 O O . ARG A 1 83 ? 32.665 6.234 -43.255 1.00 95.06 83 ARG A O 1
ATOM 681 N N . ASN A 1 84 ? 32.2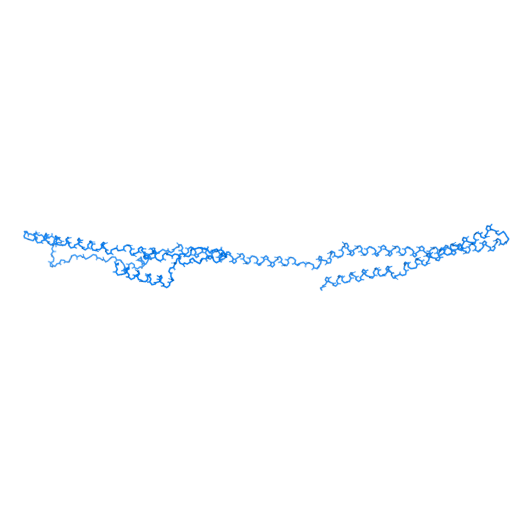53 6.822 -45.382 1.00 95.19 84 ASN A N 1
ATOM 682 C CA . ASN A 1 84 ? 30.963 7.444 -45.091 1.00 95.19 84 ASN A CA 1
ATOM 683 C C . ASN A 1 84 ? 29.953 6.403 -44.589 1.00 95.19 84 ASN A C 1
ATOM 685 O O . ASN A 1 84 ? 29.318 6.632 -43.564 1.00 95.19 84 ASN A O 1
ATOM 689 N N . ASP A 1 85 ? 29.877 5.238 -45.239 1.00 92.25 85 ASP A N 1
ATOM 690 C CA . ASP A 1 85 ? 29.022 4.129 -44.799 1.00 92.25 85 ASP A CA 1
ATOM 691 C C . ASP A 1 85 ? 29.405 3.652 -43.385 1.00 92.25 85 ASP A C 1
ATOM 693 O O . ASP A 1 85 ? 28.538 3.396 -42.550 1.00 92.25 85 ASP A O 1
ATOM 697 N N . TYR A 1 86 ? 30.705 3.579 -43.074 1.00 92.75 86 TYR A N 1
ATOM 698 C CA . TYR A 1 86 ? 31.186 3.270 -41.726 1.00 92.75 86 TYR A CA 1
ATOM 699 C C . TYR A 1 86 ? 30.754 4.321 -40.693 1.00 92.75 86 TYR A C 1
ATOM 701 O O . TYR A 1 86 ? 30.235 3.959 -39.640 1.00 92.75 86 TYR A O 1
ATOM 709 N N . LEU A 1 87 ? 30.923 5.614 -40.985 1.00 94.12 87 LEU A N 1
ATOM 710 C CA . LEU A 1 87 ? 30.553 6.695 -40.064 1.00 94.12 87 LEU A CA 1
ATOM 711 C C . LEU A 1 87 ? 29.039 6.761 -39.811 1.00 94.12 87 LEU A C 1
ATOM 713 O O . LEU A 1 87 ? 28.624 7.017 -38.680 1.00 94.12 87 LEU A O 1
ATOM 717 N N . LEU A 1 88 ? 28.217 6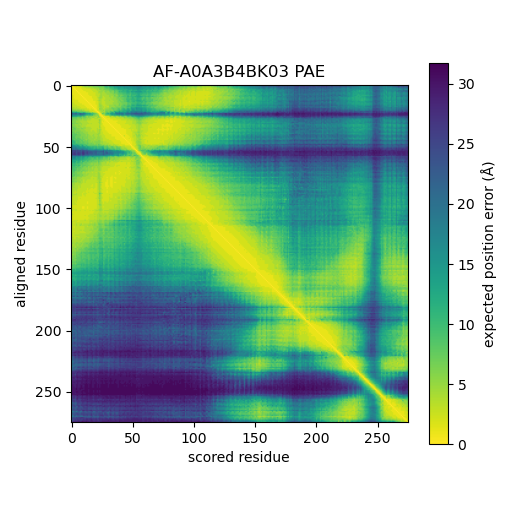.493 -40.829 1.00 92.31 88 LEU A N 1
ATOM 718 C CA . LEU A 1 88 ? 26.762 6.420 -40.679 1.00 92.31 88 LEU A CA 1
ATOM 719 C C . LEU A 1 88 ? 26.352 5.258 -39.768 1.00 92.31 88 LEU A C 1
ATOM 721 O O . LEU A 1 88 ? 25.580 5.460 -38.831 1.00 92.31 88 LEU A O 1
ATOM 725 N N . ASN A 1 89 ? 26.919 4.068 -39.983 1.00 91.31 89 ASN A N 1
ATOM 726 C CA . ASN A 1 89 ? 26.662 2.909 -39.125 1.00 91.31 89 ASN A CA 1
ATOM 727 C C . ASN A 1 89 ? 27.165 3.128 -37.690 1.00 91.31 89 ASN A C 1
ATOM 729 O O . ASN A 1 89 ? 26.466 2.779 -36.742 1.00 91.31 89 ASN A O 1
ATOM 733 N N . LEU A 1 90 ? 28.325 3.777 -37.516 1.00 92.94 90 LEU A N 1
ATOM 734 C CA . LEU A 1 90 ? 28.845 4.162 -36.200 1.00 92.94 90 LEU A CA 1
ATOM 735 C C . LEU A 1 90 ? 27.865 5.069 -35.456 1.00 92.94 90 LEU A C 1
ATOM 737 O O . LEU A 1 90 ? 27.573 4.841 -34.283 1.00 92.94 90 LEU A O 1
ATOM 741 N N . SER A 1 91 ? 27.342 6.087 -36.140 1.00 93.94 91 SER A N 1
ATOM 742 C CA . SER A 1 91 ? 26.369 7.008 -35.559 1.00 93.94 91 SER A CA 1
ATOM 743 C C . SER A 1 91 ? 25.069 6.292 -35.179 1.00 93.94 91 SER A C 1
ATOM 745 O O . SER A 1 91 ? 24.592 6.465 -34.057 1.00 93.94 91 SER A O 1
ATOM 747 N N . ALA A 1 92 ? 24.538 5.437 -36.058 1.00 92.12 92 ALA A N 1
ATOM 748 C CA . ALA A 1 92 ? 23.317 4.674 -35.805 1.00 92.12 92 ALA A CA 1
ATOM 749 C C . ALA A 1 92 ? 23.465 3.682 -34.636 1.00 92.12 92 ALA A C 1
ATOM 751 O O . ALA A 1 92 ? 22.577 3.585 -33.783 1.00 92.12 92 ALA A O 1
ATOM 752 N N . ALA A 1 93 ? 24.601 2.982 -34.554 1.00 93.69 93 ALA A N 1
ATOM 753 C CA . ALA A 1 93 ? 24.891 2.064 -33.460 1.00 93.69 93 ALA A CA 1
ATOM 754 C C . ALA A 1 93 ? 25.004 2.799 -32.120 1.00 93.69 93 ALA A C 1
ATOM 756 O O . ALA A 1 93 ? 24.347 2.414 -31.153 1.00 93.69 93 ALA A O 1
ATOM 757 N N . ASN A 1 94 ? 25.750 3.907 -32.080 1.00 95.31 94 ASN A N 1
ATOM 758 C CA . ASN A 1 94 ? 25.869 4.734 -30.879 1.00 95.31 94 ASN A CA 1
ATOM 759 C C . ASN A 1 94 ? 24.516 5.310 -30.442 1.00 95.31 94 ASN A C 1
ATOM 761 O O . ASN A 1 94 ? 24.206 5.309 -29.253 1.00 95.31 94 ASN A O 1
ATOM 765 N N . ALA A 1 95 ? 23.686 5.762 -31.386 1.00 96.44 95 ALA A N 1
ATOM 766 C CA . ALA A 1 95 ? 22.340 6.241 -31.084 1.00 96.44 95 ALA A CA 1
ATOM 767 C C . ALA A 1 95 ? 21.460 5.135 -30.477 1.00 96.44 95 ALA A C 1
ATOM 769 O O . ALA A 1 95 ? 20.749 5.387 -29.506 1.00 96.44 95 ALA A O 1
ATOM 770 N N . SER A 1 96 ? 21.547 3.908 -31.000 1.00 96.19 96 SER A N 1
ATOM 771 C CA . SER A 1 96 ? 20.790 2.753 -30.495 1.00 96.19 96 SER A CA 1
ATOM 772 C C . SER A 1 96 ? 21.223 2.356 -29.081 1.00 96.19 96 SER A C 1
ATOM 774 O O . SER A 1 96 ? 20.376 2.152 -28.216 1.00 96.19 96 SER A O 1
ATOM 776 N N . VAL A 1 97 ? 22.536 2.318 -28.823 1.00 96.19 97 VAL A N 1
ATOM 777 C CA . VAL A 1 97 ? 23.099 2.066 -27.484 1.00 96.19 97 VAL A CA 1
ATOM 778 C C . VAL A 1 97 ? 22.649 3.145 -26.502 1.00 96.19 97 VAL A C 1
ATOM 780 O O . VAL A 1 97 ? 22.125 2.825 -25.438 1.00 96.19 97 VAL A O 1
ATOM 783 N N . ASN A 1 98 ? 22.788 4.421 -26.868 1.00 97.69 98 ASN A N 1
ATOM 784 C CA . ASN A 1 98 ? 22.382 5.530 -26.007 1.00 97.69 98 ASN A CA 1
ATOM 785 C C . ASN A 1 98 ? 20.889 5.481 -25.686 1.00 97.69 98 ASN A C 1
ATOM 787 O O . ASN A 1 98 ? 20.516 5.631 -24.527 1.00 97.69 98 ASN A O 1
ATOM 791 N N . LYS A 1 99 ? 20.037 5.239 -26.687 1.00 97.38 99 LYS A N 1
ATOM 792 C CA . LYS A 1 99 ? 18.593 5.124 -26.475 1.00 97.38 99 LYS A CA 1
ATOM 793 C C . LYS A 1 99 ? 18.258 3.986 -25.509 1.00 97.38 99 LYS A C 1
ATOM 795 O O . LYS A 1 99 ? 17.503 4.204 -24.563 1.00 97.38 99 LYS A O 1
ATOM 800 N N . TYR A 1 100 ? 18.858 2.813 -25.708 1.00 97.69 100 TYR A N 1
ATOM 801 C CA . TYR A 1 100 ? 18.603 1.663 -24.848 1.00 97.69 100 TYR A CA 1
ATOM 802 C C . TYR A 1 100 ? 18.930 1.976 -23.382 1.00 97.69 100 TYR A C 1
ATOM 804 O O . TYR A 1 100 ? 18.085 1.807 -22.504 1.00 97.69 100 TYR A O 1
ATOM 812 N N . TYR A 1 101 ? 20.133 2.495 -23.119 1.00 97.38 101 TYR A N 1
ATOM 813 C CA . TYR A 1 101 ? 20.595 2.732 -21.751 1.00 97.38 101 TYR A CA 1
ATOM 814 C C . TYR A 1 101 ? 19.979 3.963 -21.081 1.00 97.38 101 TYR A C 1
ATOM 816 O O . TYR A 1 101 ? 19.764 3.937 -19.872 1.00 97.38 101 TYR A O 1
ATOM 824 N N . LEU A 1 102 ? 19.708 5.034 -21.830 1.00 97.75 102 LEU A N 1
ATOM 825 C CA . LEU A 1 102 ? 19.197 6.284 -21.257 1.00 97.75 102 LEU A CA 1
ATOM 826 C C . LEU A 1 102 ? 17.671 6.338 -21.180 1.00 97.75 102 LEU A C 1
ATOM 828 O O . LEU A 1 102 ? 17.146 7.115 -20.388 1.00 97.75 102 LEU A O 1
ATOM 832 N N . GLN A 1 103 ? 16.960 5.555 -21.993 1.00 96.62 103 GLN A N 1
ATOM 833 C CA . GLN A 1 103 ? 15.503 5.626 -22.084 1.00 96.62 103 GLN A CA 1
ATOM 834 C C . GLN A 1 103 ? 14.842 4.259 -21.908 1.00 96.62 103 GLN A C 1
ATOM 836 O O . GLN A 1 103 ? 14.032 4.090 -20.994 1.00 96.62 103 GLN A O 1
ATOM 841 N N . ASP A 1 104 ? 15.185 3.284 -22.754 1.00 96.94 104 ASP A N 1
ATOM 842 C CA . ASP A 1 104 ? 14.402 2.048 -22.843 1.00 96.94 104 ASP A CA 1
ATOM 843 C C . ASP A 1 104 ? 14.460 1.229 -21.541 1.00 96.94 104 ASP A C 1
ATOM 845 O O . ASP A 1 104 ? 13.436 0.693 -21.124 1.00 96.94 104 ASP A O 1
ATOM 849 N N . ILE A 1 105 ? 15.606 1.186 -20.843 1.00 96.38 105 ILE A N 1
ATOM 850 C CA . ILE A 1 105 ? 15.712 0.512 -19.532 1.00 96.38 105 ILE A CA 1
ATOM 851 C C . ILE A 1 105 ? 14.726 1.102 -18.516 1.00 96.38 105 ILE A C 1
ATOM 853 O O . ILE A 1 105 ? 14.017 0.347 -17.854 1.00 96.38 105 ILE A O 1
ATOM 857 N N . SER A 1 106 ? 14.658 2.432 -18.398 1.00 96.31 106 SER A N 1
ATOM 858 C CA . SER A 1 106 ? 13.742 3.084 -17.451 1.00 96.31 106 SER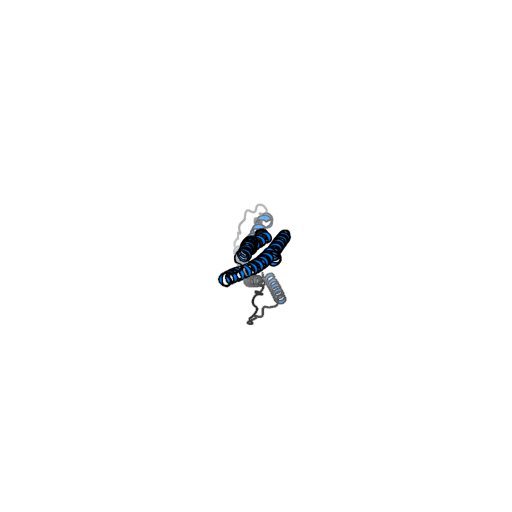 A CA 1
ATOM 859 C C . SER A 1 106 ? 12.294 2.757 -17.797 1.00 96.31 106 SER A C 1
ATOM 861 O O . SER A 1 106 ? 11.531 2.328 -16.940 1.00 96.31 106 SER A O 1
ATOM 863 N N . THR A 1 107 ? 11.934 2.877 -19.078 1.00 95.69 107 THR A N 1
ATOM 864 C CA . THR A 1 107 ? 10.571 2.588 -19.541 1.00 95.69 107 THR A CA 1
ATOM 865 C C . THR A 1 107 ? 10.188 1.122 -19.319 1.00 95.69 107 THR A C 1
ATOM 867 O O . THR A 1 107 ? 9.051 0.834 -18.957 1.00 95.69 107 THR A O 1
ATOM 870 N N . LEU A 1 108 ? 11.121 0.180 -19.492 1.00 96.00 108 LEU A N 1
ATOM 871 C CA . LEU A 1 108 ? 10.888 -1.239 -19.214 1.00 96.00 108 LEU A CA 1
ATOM 872 C C . LEU A 1 108 ? 10.589 -1.505 -17.736 1.00 96.00 108 LEU A C 1
ATOM 874 O O . LEU A 1 108 ? 9.711 -2.318 -17.444 1.00 96.00 108 LEU A O 1
ATOM 878 N N . ILE A 1 109 ? 11.304 -0.835 -16.828 1.00 94.94 109 ILE A N 1
ATOM 879 C CA . ILE A 1 109 ? 11.063 -0.929 -15.382 1.00 94.94 109 ILE A CA 1
ATOM 880 C C . ILE A 1 109 ? 9.675 -0.371 -15.060 1.00 94.94 109 ILE A C 1
ATOM 882 O O . ILE A 1 109 ? 8.859 -1.080 -14.476 1.00 94.94 109 ILE A O 1
ATOM 886 N N . ASP A 1 110 ? 9.349 0.824 -15.556 1.00 94.31 110 ASP A N 1
ATOM 887 C CA . ASP A 1 110 ? 8.034 1.441 -15.344 1.00 94.31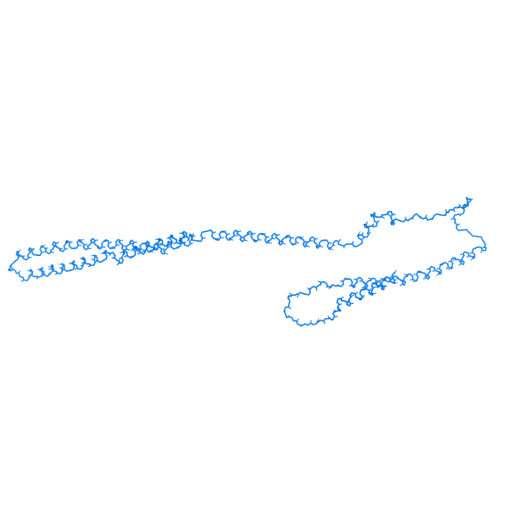 110 ASP A CA 1
ATOM 888 C C . ASP A 1 110 ? 6.890 0.555 -15.876 1.00 94.31 110 ASP A C 1
ATOM 890 O O . ASP A 1 110 ? 5.854 0.377 -15.226 1.00 94.31 110 ASP A O 1
ATOM 894 N N . CYS A 1 111 ? 7.075 -0.064 -17.047 1.00 92.62 111 CYS A N 1
ATOM 895 C CA . CYS A 1 111 ? 6.126 -1.027 -17.608 1.00 92.62 111 CYS A CA 1
ATOM 896 C C . CYS A 1 111 ? 5.993 -2.298 -16.756 1.00 92.62 111 CYS A C 1
ATOM 898 O O . CYS A 1 111 ? 4.897 -2.850 -16.658 1.00 92.62 111 CYS A O 1
ATOM 900 N N . ALA A 1 112 ? 7.083 -2.786 -16.160 1.00 92.81 112 ALA A N 1
ATOM 901 C CA . ALA A 1 112 ? 7.047 -3.950 -15.278 1.00 92.81 112 ALA A CA 1
ATOM 902 C C . ALA A 1 112 ? 6.327 -3.646 -13.954 1.00 92.81 112 ALA A C 1
ATOM 904 O O . ALA A 1 112 ? 5.578 -4.493 -13.466 1.00 92.81 112 ALA A O 1
ATOM 905 N N . ASP A 1 113 ? 6.492 -2.431 -13.431 1.00 94.69 113 ASP A N 1
ATOM 906 C CA . ASP A 1 113 ? 5.921 -1.987 -12.154 1.00 94.69 113 ASP A CA 1
ATOM 907 C C . ASP A 1 113 ? 4.494 -1.428 -12.285 1.00 94.69 113 ASP A C 1
ATOM 909 O O . ASP A 1 113 ? 3.832 -1.103 -11.288 1.00 94.69 113 ASP A O 1
ATOM 913 N N . THR A 1 114 ? 3.985 -1.328 -13.516 1.00 94.38 114 THR A N 1
ATOM 914 C CA . THR A 1 114 ? 2.686 -0.723 -13.818 1.00 94.38 114 THR A CA 1
ATOM 915 C C . THR A 1 114 ? 1.567 -1.368 -12.995 1.00 94.38 114 THR A C 1
ATOM 917 O O . THR A 1 114 ? 1.228 -2.540 -13.140 1.00 94.38 114 THR A O 1
ATOM 920 N N . GLY A 1 115 ? 0.953 -0.563 -12.123 1.00 95.50 115 GLY A N 1
ATOM 921 C CA . GLY A 1 115 ? -0.208 -0.952 -11.320 1.00 95.50 115 GLY A CA 1
ATOM 922 C C . GLY A 1 115 ? 0.097 -1.731 -10.036 1.00 95.50 115 GLY A C 1
ATOM 923 O O . GLY A 1 115 ? -0.826 -1.927 -9.238 1.00 95.50 115 GLY A O 1
ATOM 924 N N . TYR A 1 116 ? 1.353 -2.115 -9.776 1.00 96.25 116 TYR A N 1
ATOM 925 C CA . TYR A 1 116 ? 1.726 -2.863 -8.570 1.00 96.25 116 TYR A CA 1
ATOM 926 C C . TYR A 1 116 ? 1.408 -2.074 -7.293 1.00 96.25 116 TYR A C 1
ATOM 928 O O . TYR A 1 116 ? 0.576 -2.491 -6.483 1.00 96.25 116 TYR A O 1
ATOM 936 N N . HIS A 1 117 ? 1.995 -0.881 -7.150 1.00 97.62 117 HIS A N 1
ATOM 937 C CA . HIS A 1 117 ? 1.787 -0.034 -5.973 1.00 97.62 117 HIS A CA 1
ATOM 938 C C . HIS A 1 117 ? 0.332 0.402 -5.807 1.00 97.62 117 HIS A C 1
ATOM 940 O O . HIS A 1 117 ? -0.167 0.454 -4.685 1.00 97.62 117 HIS A O 1
ATOM 946 N N . LEU A 1 118 ? -0.372 0.668 -6.912 1.00 98.00 118 LEU A N 1
ATOM 947 C CA . LEU A 1 118 ? -1.784 1.043 -6.876 1.00 98.00 118 LEU A CA 1
ATOM 948 C C . LEU A 1 118 ? -2.639 -0.088 -6.293 1.00 98.00 118 LEU A C 1
ATOM 950 O O . LEU A 1 118 ? -3.465 0.141 -5.410 1.00 98.00 118 LEU A O 1
ATOM 954 N N . THR A 1 119 ? -2.424 -1.315 -6.766 1.00 98.19 119 THR A N 1
ATOM 955 C CA . THR A 1 119 ? -3.171 -2.488 -6.302 1.00 98.19 119 THR A CA 1
ATOM 956 C C . THR A 1 119 ? -2.843 -2.801 -4.847 1.00 98.19 119 THR A C 1
ATOM 958 O O . THR A 1 119 ? -3.755 -2.969 -4.037 1.00 98.19 119 THR A O 1
ATOM 961 N N . LEU A 1 120 ? -1.557 -2.797 -4.487 1.00 98.50 120 LEU A N 1
ATOM 962 C CA . LEU A 1 120 ? -1.112 -3.024 -3.115 1.00 98.50 120 LEU A CA 1
ATOM 963 C C . LEU A 1 120 ? -1.683 -1.974 -2.152 1.00 98.50 120 LEU A C 1
ATOM 965 O O . LEU A 1 120 ? -2.206 -2.329 -1.098 1.00 98.50 120 LEU A O 1
ATOM 969 N N . SER A 1 121 ? -1.646 -0.695 -2.535 1.00 98.56 121 SER A N 1
ATOM 970 C CA . SER A 1 121 ? -2.202 0.403 -1.739 1.00 98.56 121 SER A CA 1
ATOM 971 C C . SER A 1 121 ? -3.697 0.213 -1.490 1.00 98.56 121 SER A C 1
ATOM 973 O O . SER A 1 121 ? -4.141 0.292 -0.348 1.00 98.56 121 SER A O 1
ATOM 975 N N . ARG A 1 122 ? -4.474 -0.140 -2.524 1.00 98.62 122 ARG A N 1
ATOM 976 C CA . ARG A 1 122 ? -5.916 -0.407 -2.385 1.00 98.62 122 ARG A CA 1
ATOM 977 C C . ARG A 1 122 ? -6.208 -1.552 -1.416 1.00 98.62 122 ARG A C 1
ATOM 979 O O . ARG A 1 122 ? -7.096 -1.421 -0.577 1.00 98.62 122 ARG A O 1
ATOM 986 N N . VAL A 1 123 ? -5.464 -2.655 -1.512 1.00 98.75 123 VAL A N 1
ATOM 987 C CA . VAL A 1 123 ? -5.627 -3.809 -0.610 1.00 98.75 123 VAL A CA 1
ATOM 988 C C . VAL A 1 123 ? -5.284 -3.423 0.829 1.00 98.75 123 VAL A C 1
ATOM 990 O O . VAL A 1 123 ? -6.050 -3.721 1.745 1.00 98.75 123 VAL A O 1
ATOM 993 N N . MET A 1 124 ? -4.174 -2.713 1.033 1.00 98.69 124 MET A N 1
ATOM 994 C CA . MET A 1 124 ? -3.746 -2.283 2.365 1.00 98.69 124 MET A CA 1
ATOM 995 C C . MET A 1 124 ? -4.709 -1.269 2.984 1.00 98.69 124 MET A C 1
ATOM 997 O O . MET A 1 124 ? -5.028 -1.379 4.165 1.00 98.69 124 MET A O 1
ATOM 1001 N N . GLN A 1 125 ? -5.237 -0.328 2.200 1.00 98.69 125 GLN A N 1
ATOM 1002 C CA . GLN A 1 125 ? -6.267 0.601 2.666 1.00 98.69 125 GLN A CA 1
ATOM 1003 C C . GLN A 1 125 ? -7.537 -0.138 3.091 1.00 98.69 125 GLN A C 1
ATOM 1005 O O . GLN A 1 125 ? -8.032 0.102 4.187 1.00 98.69 125 GLN A O 1
ATOM 1010 N N . ALA A 1 126 ? -8.024 -1.086 2.283 1.00 98.62 126 ALA A N 1
ATOM 1011 C CA . ALA A 1 126 ? -9.195 -1.887 2.638 1.00 98.62 126 ALA A CA 1
ATOM 1012 C C . ALA A 1 126 ? -8.980 -2.676 3.941 1.00 98.62 126 ALA A C 1
ATOM 1014 O O . ALA A 1 126 ? -9.852 -2.700 4.814 1.00 98.62 126 ALA A O 1
ATOM 1015 N N . TYR A 1 127 ? -7.795 -3.270 4.104 1.00 98.62 127 TYR A N 1
ATOM 1016 C CA . TYR A 1 127 ? -7.408 -3.954 5.333 1.00 98.62 127 TYR A CA 1
ATOM 1017 C C . TYR A 1 127 ? -7.404 -3.009 6.543 1.00 98.62 127 TYR A C 1
ATOM 1019 O O . TYR A 1 127 ? -8.031 -3.314 7.559 1.00 98.62 127 TYR A O 1
ATOM 1027 N N . LEU A 1 128 ? -6.752 -1.848 6.431 1.00 98.75 128 LEU A N 1
ATOM 1028 C CA . LEU A 1 128 ? -6.694 -0.852 7.503 1.00 98.75 128 LEU A CA 1
ATOM 1029 C C . LEU A 1 128 ? -8.091 -0.351 7.881 1.00 98.75 128 LEU A C 1
ATOM 1031 O O . LEU A 1 128 ? -8.429 -0.340 9.061 1.00 98.75 128 LEU A O 1
ATOM 1035 N N . SER A 1 129 ? -8.938 -0.024 6.903 1.00 98.62 129 SER A N 1
A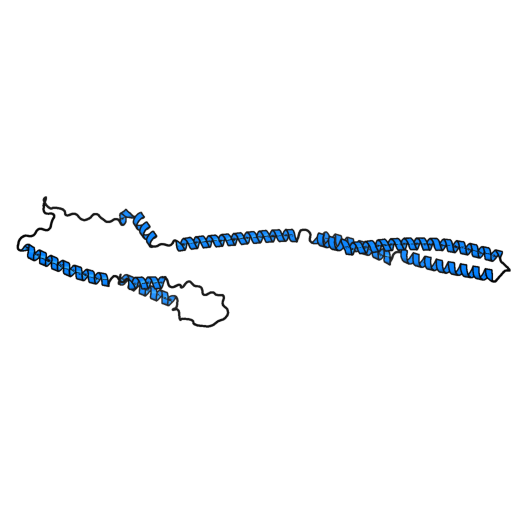TOM 1036 C CA . SER A 1 129 ? -10.322 0.391 7.154 1.00 98.62 129 SER A CA 1
ATOM 1037 C C . SER A 1 129 ? -11.125 -0.690 7.882 1.00 98.62 129 SER A C 1
ATOM 1039 O O . SER A 1 129 ? -11.846 -0.387 8.833 1.00 98.62 129 SER A O 1
ATOM 1041 N N . SER A 1 130 ? -10.973 -1.961 7.491 1.00 98.62 130 SER A N 1
ATOM 1042 C CA . SER A 1 130 ? -11.629 -3.077 8.180 1.00 98.62 130 SER A CA 1
ATOM 1043 C C . SER A 1 130 ? -11.144 -3.226 9.623 1.00 98.62 130 SER A C 1
ATOM 1045 O O . SER A 1 130 ? -11.955 -3.450 10.524 1.00 98.62 130 SER A O 1
ATOM 1047 N N . ARG A 1 131 ? -9.833 -3.096 9.860 1.00 98.50 131 ARG A N 1
ATOM 1048 C CA . ARG A 1 131 ? -9.241 -3.164 11.204 1.00 98.50 131 ARG A CA 1
ATOM 1049 C C . ARG A 1 131 ? -9.723 -2.021 12.093 1.00 98.50 131 ARG A C 1
ATOM 1051 O O . ARG A 1 131 ? -10.132 -2.280 13.221 1.00 98.50 131 ARG A O 1
ATOM 1058 N N . MET A 1 132 ? -9.737 -0.794 11.575 1.00 98.62 132 MET A N 1
ATOM 1059 C CA . MET A 1 132 ? -10.238 0.376 12.301 1.00 98.62 132 MET A CA 1
ATOM 1060 C C . MET A 1 132 ? -11.706 0.207 12.693 1.00 98.62 132 MET A C 1
ATOM 1062 O O . MET A 1 132 ? -12.064 0.458 13.840 1.00 98.62 132 MET A O 1
ATOM 1066 N N . LYS A 1 133 ? -12.550 -0.288 11.778 1.00 98.56 133 LYS A N 1
ATOM 1067 C CA . LYS A 1 133 ? -13.965 -0.546 12.074 1.00 98.56 133 LYS A CA 1
ATOM 1068 C C . LYS A 1 133 ? -14.142 -1.598 13.171 1.00 98.56 133 LYS A C 1
ATOM 1070 O O . LYS A 1 133 ? -14.955 -1.410 14.069 1.00 98.56 133 LYS A O 1
ATOM 1075 N N . ALA A 1 134 ? -13.376 -2.688 13.126 1.00 98.50 134 ALA A N 1
ATOM 1076 C CA . ALA A 1 134 ? -13.417 -3.714 14.167 1.00 98.50 134 ALA A CA 1
ATOM 1077 C C . ALA A 1 134 ? -12.989 -3.160 15.537 1.00 98.50 134 ALA A C 1
ATOM 1079 O O . ALA A 1 134 ? -13.647 -3.431 16.539 1.00 98.50 134 ALA A O 1
ATOM 1080 N N . GLN A 1 135 ? -11.932 -2.344 15.573 1.00 98.56 135 GLN A N 1
ATOM 1081 C CA . GLN A 1 135 ? -11.478 -1.683 16.796 1.00 98.56 135 GLN A CA 1
ATOM 1082 C C . GLN A 1 135 ? -12.537 -0.726 17.350 1.00 98.56 135 GLN A C 1
ATOM 1084 O O . GLN A 1 135 ? -12.830 -0.775 18.539 1.00 98.56 135 GLN A O 1
ATOM 1089 N N . GLN A 1 136 ? -13.150 0.098 16.497 1.00 98.62 136 GLN A N 1
ATOM 1090 C CA . GLN A 1 136 ? -14.215 1.008 16.911 1.00 98.62 136 GLN A CA 1
ATOM 1091 C C . GLN A 1 136 ? -15.409 0.242 17.490 1.00 98.62 136 GLN A C 1
ATOM 1093 O O . GLN A 1 136 ? -15.890 0.597 18.561 1.00 98.62 136 GLN A O 1
ATOM 1098 N N . ASN A 1 137 ? -15.836 -0.842 16.835 1.00 98.50 137 ASN A N 1
ATOM 1099 C CA . ASN A 1 137 ? -16.911 -1.695 17.341 1.00 98.50 137 ASN A CA 1
ATOM 1100 C C . ASN A 1 137 ? -16.578 -2.275 18.722 1.00 98.50 137 ASN A C 1
ATOM 1102 O O . ASN A 1 137 ? -17.439 -2.285 19.599 1.00 98.50 137 ASN A O 1
ATOM 1106 N N . LEU A 1 138 ? -15.339 -2.735 18.927 1.00 98.56 138 LEU A N 1
ATOM 1107 C CA . LEU A 1 138 ? -14.888 -3.236 20.224 1.00 98.56 138 LEU A CA 1
ATOM 1108 C C . LEU A 1 138 ? -14.919 -2.132 21.285 1.00 98.56 138 LEU A C 1
ATOM 1110 O O . LEU A 1 138 ? -15.471 -2.341 22.359 1.00 98.56 138 LEU A O 1
ATOM 1114 N N . THR A 1 139 ? -14.371 -0.954 20.982 1.00 98.50 139 THR A N 1
ATOM 1115 C CA . THR A 1 139 ? -14.398 0.195 21.896 1.00 98.50 139 THR A CA 1
ATOM 1116 C C . THR A 1 139 ? -15.828 0.573 22.270 1.00 98.50 139 THR A C 1
ATOM 1118 O O . THR A 1 139 ? -16.115 0.753 23.448 1.00 98.50 139 THR A O 1
ATOM 1121 N N . THR A 1 140 ? -16.741 0.636 21.299 1.00 98.44 140 THR A N 1
ATOM 1122 C CA . THR A 1 140 ? -18.158 0.911 21.561 1.00 98.44 140 THR A CA 1
ATOM 1123 C C . THR A 1 140 ? -18.797 -0.178 22.423 1.00 98.44 140 THR A C 1
ATOM 1125 O O . THR A 1 140 ? -19.498 0.150 23.376 1.00 98.44 140 THR A O 1
ATOM 1128 N N . GLY A 1 141 ? -18.532 -1.459 22.150 1.00 98.44 141 GLY A N 1
ATOM 1129 C CA . GLY A 1 141 ? -19.041 -2.565 22.966 1.00 98.44 141 GLY A CA 1
ATOM 1130 C C . GLY A 1 141 ? -18.536 -2.518 24.412 1.00 98.44 141 GLY A C 1
ATOM 1131 O O . GLY A 1 141 ? -19.314 -2.706 25.344 1.00 98.44 141 GLY A O 1
ATOM 1132 N N . LEU A 1 142 ? -17.258 -2.184 24.618 1.00 98.44 142 LEU A N 1
ATOM 1133 C CA . LEU A 1 142 ? -16.688 -1.995 25.955 1.00 98.44 142 LEU A CA 1
ATOM 1134 C C . LEU A 1 142 ? -17.300 -0.792 26.680 1.00 98.44 142 LEU A C 1
ATOM 1136 O O . LEU A 1 142 ? -17.585 -0.885 27.867 1.00 98.44 142 LEU A O 1
ATOM 1140 N N . GLN A 1 143 ? -17.554 0.315 25.980 1.00 98.38 143 GLN A N 1
ATOM 1141 C CA . GLN A 1 143 ? -18.236 1.478 26.558 1.00 98.38 143 GLN A CA 1
ATOM 1142 C C . GLN A 1 143 ? -19.676 1.156 26.973 1.00 98.38 143 GLN A C 1
ATOM 1144 O O . GLN A 1 143 ? -20.118 1.598 28.030 1.00 98.38 143 GLN A O 1
ATOM 1149 N N . GLN A 1 144 ? -20.400 0.366 26.175 1.00 98.31 144 GLN A N 1
ATOM 1150 C CA . GLN A 1 144 ? -21.743 -0.104 26.527 1.00 98.31 144 GLN A CA 1
ATOM 1151 C C . GLN A 1 144 ? -21.717 -0.995 27.769 1.00 98.31 144 GLN A C 1
ATOM 1153 O O . GLN A 1 144 ? -22.525 -0.800 28.674 1.00 98.31 144 GLN A O 1
ATOM 1158 N N . LEU A 1 145 ? -20.765 -1.931 27.839 1.00 98.06 145 LEU A N 1
ATOM 1159 C CA . LEU A 1 145 ? -20.586 -2.782 29.012 1.00 98.06 145 LEU A CA 1
ATOM 1160 C C . LEU A 1 145 ? -20.227 -1.958 30.251 1.00 98.06 145 LEU A C 1
ATOM 1162 O O . LEU A 1 145 ? -20.824 -2.161 31.301 1.00 98.06 145 LEU A O 1
ATOM 1166 N N . GLN A 1 146 ? -19.312 -0.996 30.120 1.00 97.88 146 GLN A N 1
ATOM 1167 C CA . GLN A 1 146 ? -18.962 -0.086 31.207 1.00 97.88 146 GLN A CA 1
ATOM 1168 C C . GLN A 1 146 ? -20.188 0.689 31.695 1.00 97.88 146 GLN A C 1
ATOM 1170 O O . GLN A 1 146 ? -20.390 0.806 32.898 1.00 97.88 146 GLN A O 1
ATOM 1175 N N . GLY A 1 147 ? -21.025 1.175 30.775 1.00 97.75 147 GLY A N 1
ATOM 1176 C CA . GLY A 1 147 ? -22.288 1.825 31.114 1.00 97.75 147 GLY A CA 1
ATOM 1177 C C . GLY A 1 147 ? -23.239 0.902 31.879 1.00 97.75 147 GLY A C 1
ATOM 1178 O O . GLY A 1 147 ? -23.798 1.323 32.884 1.00 97.75 147 GLY A O 1
ATOM 1179 N N . ALA A 1 148 ? -23.381 -0.356 31.453 1.00 97.88 148 ALA A N 1
ATOM 1180 C CA . ALA A 1 148 ? -24.218 -1.342 32.139 1.00 97.88 148 ALA A CA 1
ATOM 1181 C C . ALA A 1 148 ? -23.692 -1.684 33.543 1.00 97.88 148 ALA A C 1
ATOM 1183 O O . ALA A 1 148 ? -24.476 -1.748 34.482 1.00 97.88 148 ALA A O 1
ATOM 1184 N N . VAL A 1 149 ? -22.373 -1.848 33.699 1.00 97.06 149 VAL A N 1
ATOM 1185 C CA . VAL A 1 149 ? -21.732 -2.083 35.005 1.00 97.06 149 VAL A CA 1
ATOM 1186 C C . VAL A 1 149 ? -21.927 -0.883 35.929 1.00 97.06 149 VAL A C 1
ATOM 1188 O O . VAL A 1 149 ? -22.304 -1.053 37.081 1.00 97.06 149 VAL A O 1
ATOM 1191 N N . SER A 1 150 ? -21.720 0.336 35.427 1.00 96.62 150 SER A N 1
ATOM 1192 C CA . SER A 1 150 ? -21.929 1.562 36.205 1.00 96.62 150 SER A CA 1
ATOM 1193 C C . SER A 1 150 ? -23.400 1.837 36.536 1.00 96.62 150 SER A C 1
ATOM 1195 O O . SER A 1 150 ? -23.666 2.645 37.420 1.00 96.62 150 SER A O 1
ATOM 1197 N N . ALA A 1 151 ? -24.339 1.199 35.837 1.00 97.19 151 ALA A N 1
ATOM 1198 C CA . ALA A 1 151 ? -25.773 1.310 36.086 1.00 97.19 151 ALA A CA 1
ATOM 1199 C C . ALA A 1 151 ? -26.315 0.246 37.059 1.00 97.19 151 ALA A C 1
ATOM 1201 O O . ALA A 1 151 ? -27.512 0.254 37.333 1.00 97.19 151 ALA A O 1
ATOM 1202 N N . LEU A 1 152 ? -25.476 -0.668 37.567 1.00 96.44 152 LEU A N 1
ATOM 1203 C CA . LEU A 1 152 ? -25.885 -1.627 38.595 1.00 96.44 152 LEU A CA 1
ATOM 1204 C C . LEU A 1 152 ? -26.254 -0.883 39.886 1.00 96.44 152 LEU A C 1
ATOM 1206 O O . LEU A 1 152 ? -25.398 -0.251 40.504 1.00 96.44 152 LEU A O 1
ATOM 1210 N N . ASP A 1 153 ? -27.517 -0.984 40.302 1.00 96.38 153 ASP A N 1
ATOM 1211 C CA . ASP A 1 153 ? -28.035 -0.333 41.506 1.00 96.38 153 ASP A CA 1
ATOM 1212 C C . ASP A 1 153 ? -29.033 -1.245 42.232 1.00 96.38 153 ASP A C 1
ATOM 1214 O O . ASP A 1 153 ? -30.222 -1.312 41.916 1.00 96.38 153 ASP A O 1
ATOM 1218 N N . GLN A 1 154 ? -28.539 -1.914 43.275 1.00 94.69 154 GLN A N 1
ATOM 1219 C CA . GLN A 1 154 ? -29.330 -2.827 44.098 1.00 94.69 154 GLN A CA 1
ATOM 1220 C C . GLN A 1 154 ? -30.525 -2.142 44.784 1.00 94.69 154 GLN A C 1
ATOM 1222 O O . GLN A 1 154 ? -31.554 -2.783 45.010 1.00 94.69 154 GLN A O 1
ATOM 1227 N N . SER A 1 155 ? -30.405 -0.864 45.161 1.00 95.94 155 SER A N 1
ATOM 1228 C CA . SER A 1 155 ? -31.499 -0.156 45.841 1.00 95.94 155 SER A CA 1
ATOM 1229 C C . SER A 1 155 ? -32.614 0.166 44.859 1.00 95.94 155 SER A C 1
ATOM 1231 O O . SER A 1 155 ? -33.783 -0.050 45.175 1.00 95.94 155 SER A O 1
ATOM 1233 N N . HIS A 1 156 ? -32.248 0.608 43.655 1.00 96.75 156 HIS A N 1
ATOM 1234 C CA . HIS A 1 156 ? -33.206 0.832 42.581 1.00 96.75 156 HIS A CA 1
ATOM 1235 C C . HIS A 1 156 ? -33.922 -0.461 42.167 1.00 96.75 156 HIS A C 1
ATOM 1237 O O . HIS A 1 156 ? -35.148 -0.463 42.027 1.00 96.75 156 HIS A O 1
ATOM 1243 N N . ASP A 1 157 ? -33.187 -1.570 42.045 1.00 97.75 157 ASP A N 1
ATOM 1244 C CA . ASP A 1 157 ? -33.757 -2.884 41.729 1.00 97.75 157 ASP A CA 1
ATOM 1245 C C . ASP A 1 157 ? -34.756 -3.340 42.806 1.00 97.75 157 ASP A C 1
ATOM 1247 O O . ASP A 1 157 ? -35.858 -3.801 42.492 1.00 97.75 157 ASP A O 1
ATOM 1251 N N . ARG A 1 158 ? -34.412 -3.162 44.092 1.00 96.88 158 ARG A N 1
ATOM 1252 C CA . ARG A 1 158 ? -35.312 -3.450 45.222 1.00 96.88 158 ARG A CA 1
ATOM 1253 C C . ARG A 1 158 ? -36.583 -2.610 45.147 1.00 96.88 158 ARG A C 1
ATOM 1255 O O . ARG A 1 158 ? -37.677 -3.150 45.304 1.00 96.88 158 ARG A O 1
ATOM 1262 N N . ASP A 1 159 ? -36.450 -1.303 44.954 1.00 97.06 159 ASP A N 1
ATOM 1263 C CA . ASP A 1 159 ? -37.593 -0.390 44.954 1.00 97.06 159 ASP A CA 1
ATOM 1264 C C . ASP A 1 159 ? -38.529 -0.687 43.773 1.00 97.06 159 ASP A C 1
ATOM 1266 O O . ASP A 1 159 ? -39.748 -0.732 43.950 1.00 97.06 159 ASP A O 1
ATOM 1270 N N . THR A 1 160 ? -37.961 -1.012 42.607 1.00 97.56 160 THR A N 1
ATOM 1271 C CA . THR A 1 160 ? -38.705 -1.487 41.430 1.00 97.56 160 THR A CA 1
ATOM 1272 C C . THR A 1 160 ? -39.466 -2.775 41.744 1.00 97.56 160 THR A C 1
ATOM 1274 O O . THR A 1 160 ? -40.665 -2.862 41.485 1.00 97.56 160 THR A O 1
ATOM 1277 N N . LEU A 1 161 ? -38.820 -3.751 42.391 1.00 97.38 161 LEU A N 1
ATOM 1278 C CA . LEU A 1 161 ? -39.462 -5.008 42.783 1.00 97.38 161 LEU A CA 1
ATOM 1279 C C . LEU A 1 161 ? -40.640 -4.789 43.741 1.00 97.38 161 LEU A C 1
ATOM 1281 O O . LEU A 1 161 ? -41.694 -5.407 43.558 1.00 97.38 161 LEU A O 1
ATOM 1285 N N . LEU A 1 162 ? -40.477 -3.923 44.747 1.00 96.50 162 LEU A N 1
ATOM 1286 C CA . LEU A 1 162 ? -41.540 -3.588 45.700 1.00 96.50 162 LEU A CA 1
ATOM 1287 C C . LEU A 1 162 ? -42.715 -2.885 45.012 1.00 96.50 162 LEU A C 1
ATOM 1289 O O . LEU A 1 162 ? -43.870 -3.162 45.340 1.00 96.50 162 LEU A O 1
ATOM 1293 N N . GLN A 1 163 ? -42.427 -2.003 44.053 1.00 96.06 163 GLN A N 1
ATOM 1294 C CA . GLN A 1 163 ? -43.437 -1.286 43.283 1.00 96.06 163 GLN A CA 1
ATOM 1295 C C . GLN A 1 163 ? -44.220 -2.223 42.351 1.00 96.06 163 GLN A C 1
ATOM 1297 O O . GLN A 1 163 ? -45.453 -2.199 42.357 1.00 96.06 163 GLN A O 1
ATOM 1302 N N . ASP A 1 164 ? -43.530 -3.085 41.602 1.00 97.62 164 ASP A N 1
ATOM 1303 C CA . ASP A 1 164 ? -44.150 -4.040 40.675 1.00 97.62 164 ASP A CA 1
ATOM 1304 C C . ASP A 1 164 ? -45.045 -5.056 41.403 1.00 97.62 164 ASP A C 1
ATOM 1306 O O . ASP A 1 164 ? -46.055 -5.516 40.868 1.00 97.62 164 ASP A O 1
ATOM 1310 N N . HIS A 1 165 ? -44.717 -5.362 42.661 1.00 96.25 165 HIS A N 1
ATOM 1311 C CA . HIS A 1 165 ? -45.437 -6.323 43.497 1.00 96.25 165 HIS A CA 1
ATOM 1312 C C . HIS A 1 165 ? -46.170 -5.657 44.667 1.00 96.25 165 HIS A C 1
ATOM 1314 O O . HIS A 1 165 ? -46.311 -6.258 45.737 1.00 96.25 165 HIS A O 1
ATOM 1320 N N . TYR A 1 166 ? -46.681 -4.436 44.473 1.00 95.06 166 TYR A N 1
ATOM 1321 C CA . TYR A 1 166 ? -47.265 -3.653 45.567 1.00 95.06 166 TYR A CA 1
ATOM 1322 C C . TYR A 1 166 ? -48.358 -4.409 46.342 1.00 95.06 166 TYR A C 1
ATOM 1324 O O . TYR A 1 166 ? -48.422 -4.285 47.556 1.00 95.06 166 TYR A O 1
ATOM 1332 N N . ASN A 1 167 ? -49.186 -5.239 45.694 1.00 93.94 167 ASN A N 1
ATOM 1333 C CA . ASN A 1 167 ? -50.242 -6.002 46.378 1.00 93.94 167 ASN A CA 1
ATOM 1334 C C . ASN A 1 167 ? -49.697 -6.987 47.427 1.00 93.94 167 ASN A C 1
ATOM 1336 O O . ASN A 1 167 ? -50.369 -7.254 48.419 1.00 93.94 167 ASN A O 1
ATOM 1340 N N . ALA A 1 168 ? -48.499 -7.539 47.209 1.00 95.19 168 ALA A N 1
ATOM 1341 C CA . ALA A 1 168 ? -47.869 -8.476 48.136 1.00 95.19 168 ALA A CA 1
ATOM 1342 C C . ALA A 1 168 ? -47.161 -7.756 49.294 1.00 95.19 168 ALA A C 1
ATOM 1344 O O . ALA A 1 168 ? -47.133 -8.272 50.409 1.00 95.19 168 ALA A O 1
ATOM 1345 N N . PHE A 1 169 ? -46.603 -6.569 49.032 1.00 94.62 169 PHE A N 1
ATOM 1346 C CA . PHE A 1 169 ? -45.772 -5.827 49.988 1.00 94.62 169 PHE A CA 1
ATOM 1347 C C . PHE A 1 169 ? -46.459 -4.602 50.609 1.00 94.62 169 PHE A C 1
ATOM 1349 O O . PHE A 1 169 ? -45.884 -3.948 51.479 1.00 94.62 169 PHE A O 1
ATOM 1356 N N . SER A 1 170 ? -47.684 -4.271 50.190 1.00 94.00 170 SER A N 1
ATOM 1357 C CA . SER A 1 170 ? -48.444 -3.154 50.753 1.00 94.00 170 SER A CA 1
ATOM 1358 C C . SER A 1 170 ? -48.797 -3.408 52.213 1.00 94.00 170 SER A C 1
ATOM 1360 O O . SER A 1 170 ? -49.114 -4.528 52.613 1.00 94.00 170 SER A O 1
ATOM 1362 N N . MET A 1 171 ? -48.773 -2.341 53.008 1.00 92.50 171 MET A N 1
ATOM 1363 C CA . MET A 1 171 ? -49.143 -2.400 54.416 1.00 92.50 171 MET A CA 1
ATOM 1364 C C . MET A 1 171 ? -50.607 -2.861 54.567 1.00 92.50 171 MET A C 1
ATOM 1366 O O . MET A 1 171 ? -51.497 -2.209 54.014 1.00 92.50 171 MET A O 1
ATOM 1370 N N . PRO A 1 172 ? -50.882 -3.937 55.330 1.00 92.06 172 PRO A N 1
ATOM 1371 C CA . PRO A 1 172 ? -52.248 -4.341 55.639 1.00 92.06 172 PRO A CA 1
ATOM 1372 C C . PRO A 1 172 ? -53.006 -3.250 56.399 1.00 92.06 172 PRO A C 1
ATOM 1374 O O . PRO A 1 172 ? -52.414 -2.408 57.081 1.00 92.06 172 PRO A O 1
ATOM 1377 N N . LEU A 1 173 ? -54.338 -3.293 56.328 1.00 92.12 173 LEU A N 1
ATOM 1378 C CA . LEU A 1 173 ? -55.180 -2.408 57.129 1.00 92.12 173 LEU A CA 1
ATOM 1379 C C . LEU A 1 173 ? -54.898 -2.612 58.619 1.00 92.12 173 LEU A C 1
ATOM 1381 O O . LEU A 1 173 ? -54.700 -3.736 59.086 1.00 92.12 173 LEU A O 1
ATOM 1385 N N . ARG A 1 174 ? -54.910 -1.511 59.375 1.00 93.69 174 ARG A N 1
ATOM 1386 C CA . ARG A 1 174 ? -54.819 -1.586 60.832 1.00 93.69 174 ARG A CA 1
ATOM 1387 C C . ARG A 1 174 ? -56.010 -2.364 61.373 1.00 93.69 174 ARG A C 1
ATOM 1389 O O . ARG A 1 174 ? -57.138 -2.200 60.907 1.00 93.69 174 ARG A O 1
ATOM 1396 N N . PHE A 1 175 ? -55.747 -3.174 62.389 1.00 93.12 175 PHE A N 1
ATOM 1397 C CA . PHE A 1 175 ? -56.814 -3.759 63.179 1.00 93.12 175 PHE A CA 1
ATOM 1398 C C . PHE A 1 175 ? -57.597 -2.639 63.859 1.00 93.12 175 PHE A C 1
ATOM 1400 O O . PHE A 1 175 ? -57.012 -1.759 64.491 1.00 93.12 175 PHE A O 1
ATOM 1407 N N . ASN A 1 176 ? -58.915 -2.691 63.715 1.00 91.12 176 ASN A N 1
ATOM 1408 C CA . ASN A 1 176 ? -59.828 -1.785 64.391 1.00 91.12 176 ASN A CA 1
ATOM 1409 C C . ASN A 1 176 ? -60.464 -2.519 65.572 1.00 91.12 176 ASN A C 1
ATOM 1411 O O . ASN A 1 176 ? -60.713 -3.724 65.491 1.00 91.12 176 ASN A O 1
ATOM 1415 N N . TYR A 1 177 ? -60.733 -1.789 66.655 1.00 90.75 177 TYR A N 1
ATOM 1416 C CA . TYR A 1 177 ? -61.551 -2.301 67.750 1.00 90.75 177 TYR A CA 1
ATOM 1417 C C . TYR A 1 177 ? -62.934 -2.695 67.211 1.00 90.75 177 TYR A C 1
ATOM 1419 O O . TYR A 1 177 ? -63.552 -1.932 66.466 1.00 90.75 177 TYR A O 1
ATOM 1427 N N . GLN A 1 178 ? -63.390 -3.901 67.551 1.00 90.88 178 GLN A N 1
ATOM 1428 C CA . GLN A 1 178 ? -64.717 -4.403 67.202 1.00 90.88 178 GLN A CA 1
ATOM 1429 C C . GLN A 1 178 ? -65.556 -4.465 68.486 1.00 90.88 178 GLN A C 1
ATOM 1431 O O . GLN A 1 178 ? -65.244 -5.292 69.346 1.00 90.88 178 GLN A O 1
ATOM 1436 N N . PRO A 1 179 ? -66.576 -3.600 68.645 1.00 91.19 179 PRO A N 1
ATOM 1437 C CA . PRO A 1 179 ? -67.401 -3.586 69.845 1.00 91.19 179 PRO A CA 1
ATOM 1438 C C . PRO A 1 179 ? -68.280 -4.838 69.919 1.00 91.19 179 PRO A C 1
ATOM 1440 O O . PRO A 1 179 ? -68.849 -5.277 68.918 1.00 91.19 179 PRO A O 1
ATOM 1443 N N . HIS A 1 180 ? -68.407 -5.394 71.121 1.00 91.94 180 HIS A N 1
ATOM 1444 C CA . HIS A 1 180 ? -69.371 -6.446 71.434 1.00 91.94 180 HIS A CA 1
ATOM 1445 C C . HIS A 1 180 ? -70.666 -5.793 71.935 1.00 91.94 180 HIS A C 1
ATOM 1447 O O . HIS A 1 180 ? -70.594 -4.908 72.779 1.00 91.94 180 HIS A O 1
ATOM 1453 N N . ASP A 1 181 ? -71.832 -6.205 71.427 1.00 91.12 181 ASP A N 1
ATOM 1454 C CA . ASP A 1 181 ? -73.154 -5.681 71.826 1.00 91.12 181 ASP A CA 1
ATOM 1455 C C . ASP A 1 181 ? -73.258 -4.140 71.877 1.00 91.12 181 ASP A C 1
ATOM 1457 O O . ASP A 1 181 ? -73.834 -3.574 72.802 1.00 91.12 181 ASP A O 1
ATOM 1461 N N . GLU A 1 182 ? -72.703 -3.453 70.872 1.00 87.69 182 GLU A N 1
ATOM 1462 C CA . GLU A 1 182 ? -72.740 -1.981 70.760 1.00 87.69 182 GLU A CA 1
ATOM 1463 C C . GLU A 1 182 ? -72.038 -1.228 71.912 1.00 87.69 182 GLU A C 1
ATOM 1465 O O . GLU A 1 182 ? -72.395 -0.087 72.216 1.00 87.69 182 GLU A O 1
ATOM 1470 N N . ASP A 1 183 ? -71.010 -1.833 72.524 1.00 93.06 183 ASP A N 1
ATOM 1471 C CA . ASP A 1 183 ? -70.138 -1.155 73.493 1.00 93.06 183 ASP A CA 1
ATOM 1472 C C . ASP A 1 183 ? -69.568 0.156 72.914 1.00 93.06 183 ASP A C 1
ATOM 1474 O O . ASP A 1 183 ? -68.896 0.174 71.879 1.00 93.06 183 ASP A O 1
ATOM 1478 N N . GLN A 1 184 ? -69.866 1.266 73.592 1.00 88.69 184 GLN A N 1
ATOM 1479 C CA . GLN A 1 184 ? -69.497 2.621 73.179 1.00 88.69 184 GLN A CA 1
ATOM 1480 C C . GLN A 1 184 ? -68.129 3.058 73.729 1.00 88.69 184 GLN A C 1
ATOM 1482 O O . GLN A 1 184 ? -67.670 4.162 73.430 1.00 88.69 184 GLN A O 1
ATOM 1487 N N . VAL A 1 185 ? -67.473 2.233 74.553 1.00 89.44 185 VAL A N 1
ATOM 1488 C CA . VAL A 1 185 ? -66.182 2.563 75.166 1.00 89.44 185 VAL A CA 1
ATOM 1489 C C . VAL A 1 185 ? -65.037 2.140 74.242 1.00 89.44 185 VAL A C 1
ATOM 1491 O O . VAL A 1 185 ? -64.659 0.975 74.167 1.00 89.44 185 VAL A O 1
ATOM 1494 N N . THR A 1 186 ? -64.442 3.108 73.541 1.00 88.25 186 THR A N 1
ATOM 1495 C CA . THR A 1 186 ? -63.335 2.879 72.586 1.00 88.25 186 THR A CA 1
ATOM 1496 C C . THR A 1 186 ? -61.962 3.291 73.113 1.00 88.25 186 THR A C 1
ATOM 1498 O O . THR A 1 186 ? -60.954 3.149 72.420 1.00 88.25 186 THR A O 1
ATOM 1501 N N . GLU A 1 187 ? -61.914 3.834 74.325 1.00 90.31 187 GLU A N 1
ATOM 1502 C CA . GLU A 1 187 ? -60.705 4.339 74.967 1.00 90.31 187 GLU A CA 1
ATOM 1503 C C . GLU A 1 187 ? -60.474 3.626 76.298 1.00 90.31 187 GLU A C 1
ATOM 1505 O O . GLU A 1 187 ? -61.389 3.078 76.911 1.00 90.31 187 GLU A O 1
ATOM 1510 N N . VAL A 1 188 ? -59.225 3.627 76.758 1.00 90.06 188 VAL A N 1
ATOM 1511 C CA . VAL A 1 188 ? -58.874 3.033 78.049 1.00 90.06 188 VAL A CA 1
ATOM 1512 C C . VAL A 1 188 ? -59.510 3.865 79.170 1.00 90.06 188 VAL A C 1
ATOM 1514 O O . VAL A 1 188 ? -59.150 5.026 79.351 1.00 90.06 188 VAL A O 1
ATOM 1517 N N . SER A 1 189 ? -60.418 3.259 79.938 1.00 88.12 189 SER A N 1
ATOM 1518 C CA . SER A 1 189 ? -61.076 3.852 81.112 1.00 88.12 189 SER A CA 1
ATOM 1519 C C . SER A 1 189 ? -60.757 3.042 82.373 1.00 88.12 189 SER A C 1
ATOM 1521 O O . SER A 1 189 ? -60.566 1.828 82.296 1.00 88.12 189 SER A O 1
ATOM 1523 N N . ALA A 1 190 ? -60.663 3.705 83.529 1.00 87.06 190 ALA A N 1
ATOM 1524 C CA . ALA A 1 190 ? -60.293 3.075 84.795 1.00 87.06 190 ALA A CA 1
ATOM 1525 C C . ALA A 1 190 ? -60.938 3.772 85.999 1.00 87.06 190 ALA A C 1
ATOM 1527 O O . ALA A 1 190 ? -60.868 4.996 86.118 1.00 87.06 190 ALA A O 1
ATOM 1528 N N . GLU A 1 191 ? -61.486 2.990 86.932 1.00 87.00 191 GLU A N 1
ATOM 1529 C CA . GLU A 1 191 ? -62.072 3.484 88.183 1.00 87.00 191 GLU A CA 1
ATOM 1530 C C . GLU A 1 191 ? -61.323 2.935 89.409 1.00 87.00 191 GLU A C 1
ATOM 1532 O O . GLU A 1 191 ? -61.048 1.739 89.502 1.00 87.00 191 GLU A O 1
ATOM 1537 N N . SER A 1 192 ? -61.019 3.812 90.376 1.00 82.62 192 SER A N 1
ATOM 1538 C CA . SER A 1 192 ? -60.499 3.466 91.712 1.00 82.62 192 SER A CA 1
ATOM 1539 C C . SER A 1 192 ? -59.321 2.467 91.695 1.00 82.62 192 SER A C 1
ATOM 1541 O O . SER A 1 192 ? -58.212 2.827 91.294 1.00 82.62 192 SER A O 1
ATOM 1543 N N . GLU A 1 193 ? -59.542 1.215 92.113 1.00 77.06 193 GLU A N 1
ATOM 1544 C CA . GLU A 1 193 ? -58.521 0.171 92.273 1.00 77.06 193 GLU A CA 1
ATOM 1545 C C . GLU A 1 193 ? -57.889 -0.260 90.932 1.00 77.06 193 GLU A C 1
ATOM 1547 O O . GLU A 1 193 ? -56.698 -0.580 90.898 1.00 77.06 193 GLU A O 1
ATOM 1552 N N . MET A 1 194 ? -58.612 -0.140 89.804 1.00 86.56 194 MET A N 1
ATOM 1553 C CA . MET A 1 194 ? -58.078 -0.424 88.459 1.00 86.56 194 MET A CA 1
ATOM 1554 C C . MET A 1 194 ? -56.928 0.507 88.059 1.00 86.56 194 MET A C 1
ATOM 1556 O O . MET A 1 194 ? -56.069 0.116 87.268 1.00 86.56 194 MET A O 1
ATOM 1560 N N . ILE A 1 195 ? -56.878 1.733 88.596 1.00 86.81 195 ILE A N 1
ATOM 1561 C CA . ILE A 1 195 ? -55.817 2.698 88.269 1.00 86.81 195 ILE A CA 1
ATOM 1562 C C . ILE A 1 195 ? -54.457 2.158 88.734 1.00 86.81 195 ILE A C 1
ATOM 1564 O O . ILE A 1 195 ? -53.475 2.220 87.992 1.00 86.81 195 ILE A O 1
ATOM 1568 N N . CYS A 1 196 ? -54.403 1.575 89.934 1.00 88.31 196 CYS A N 1
ATOM 1569 C CA . CYS A 1 196 ? -53.188 0.975 90.487 1.00 88.31 196 CYS A CA 1
ATOM 1570 C C . CYS A 1 196 ? -52.742 -0.265 89.690 1.00 88.31 196 CYS A C 1
ATOM 1572 O O . CYS A 1 196 ? -51.542 -0.461 89.459 1.00 88.31 196 CYS A O 1
ATOM 1574 N N . GLU A 1 197 ? -53.690 -1.089 89.236 1.00 90.81 197 GLU A N 1
ATOM 1575 C CA . GLU A 1 197 ? -53.411 -2.262 88.400 1.00 90.81 197 GLU A CA 1
ATOM 1576 C C . GLU A 1 197 ? -52.903 -1.871 87.004 1.00 90.81 197 GLU A C 1
ATOM 1578 O O . GLU A 1 197 ? -51.893 -2.414 86.542 1.00 90.81 197 GLU A O 1
ATOM 1583 N N . LEU A 1 198 ? -53.533 -0.887 86.350 1.00 92.56 198 LEU A N 1
ATOM 1584 C CA . LEU A 1 198 ? -53.099 -0.371 85.047 1.00 92.56 198 LEU A CA 1
ATOM 1585 C C . LEU A 1 198 ? -51.741 0.328 85.120 1.00 92.56 198 LEU A C 1
ATOM 1587 O O . LEU A 1 198 ? -50.919 0.123 84.229 1.00 92.56 198 LEU A O 1
ATOM 1591 N N . ASP A 1 199 ? -51.458 1.095 86.177 1.00 91.31 199 ASP A N 1
ATOM 1592 C CA . ASP A 1 199 ? -50.138 1.703 86.390 1.00 91.31 199 ASP A CA 1
ATOM 1593 C C . ASP A 1 199 ? -49.054 0.629 86.574 1.00 91.31 199 ASP A C 1
ATOM 1595 O O . ASP A 1 199 ? -47.978 0.698 85.969 1.00 91.31 199 ASP A O 1
ATOM 1599 N N . THR A 1 200 ? -49.359 -0.430 87.328 1.00 92.62 200 THR A N 1
ATOM 1600 C CA . THR A 1 200 ? -48.461 -1.582 87.482 1.00 92.62 200 THR A CA 1
ATOM 1601 C C . THR A 1 200 ? -48.231 -2.275 86.140 1.00 92.62 200 THR A C 1
ATOM 1603 O O . THR A 1 200 ? -47.085 -2.558 85.771 1.00 92.62 200 THR A O 1
ATOM 1606 N N . ARG A 1 201 ? -49.295 -2.499 85.361 1.00 94.88 201 ARG A N 1
ATOM 1607 C CA . ARG A 1 201 ? -49.212 -3.112 84.032 1.00 94.88 201 ARG A CA 1
ATOM 1608 C C . ARG A 1 201 ? -48.420 -2.251 83.053 1.00 94.88 201 ARG A C 1
ATOM 1610 O O . ARG A 1 201 ? -47.578 -2.777 82.326 1.00 94.88 201 ARG A O 1
ATOM 1617 N N . PHE A 1 202 ? -48.630 -0.939 83.064 1.00 94.19 202 PHE A N 1
ATOM 1618 C CA . PHE A 1 202 ? -47.887 0.015 82.249 1.00 94.19 202 PHE A CA 1
ATOM 1619 C C . PHE A 1 202 ? -46.396 -0.009 82.591 1.00 94.19 202 PHE A C 1
ATOM 1621 O O . PHE A 1 202 ? -45.562 -0.142 81.695 1.00 94.19 202 PHE A O 1
ATOM 1628 N N . LYS A 1 203 ? -46.042 0.038 83.883 1.00 94.94 203 LYS A N 1
ATOM 1629 C CA . LYS A 1 203 ? -44.648 -0.066 84.341 1.00 94.94 203 LYS A CA 1
ATOM 1630 C C . LYS A 1 203 ? -44.005 -1.378 83.892 1.00 94.94 203 LYS A C 1
ATOM 1632 O O . LYS A 1 203 ? -42.884 -1.347 83.393 1.00 94.94 203 LYS A O 1
ATOM 1637 N N . GLN A 1 204 ? -44.715 -2.502 83.999 1.00 95.94 204 GLN A N 1
ATOM 1638 C CA . GLN A 1 204 ? -44.240 -3.801 83.508 1.00 95.94 204 GLN A CA 1
ATOM 1639 C C . GLN A 1 204 ? -44.002 -3.798 81.990 1.00 95.94 204 GLN A C 1
ATOM 1641 O O . GLN A 1 204 ? -42.934 -4.214 81.541 1.00 95.94 204 GLN A O 1
ATOM 1646 N N . ILE A 1 205 ? -44.963 -3.300 81.198 1.00 96.25 205 ILE A N 1
ATOM 1647 C CA . ILE A 1 205 ? -44.835 -3.197 79.735 1.00 96.25 205 ILE A CA 1
ATOM 1648 C C . ILE A 1 205 ? -43.647 -2.310 79.367 1.00 96.25 205 ILE A C 1
ATOM 1650 O O . ILE A 1 205 ? -42.853 -2.687 78.510 1.00 96.25 205 ILE A O 1
ATOM 1654 N N . ARG A 1 206 ? -43.486 -1.169 80.041 1.00 95.75 206 ARG A N 1
ATOM 1655 C CA . ARG A 1 206 ? -42.390 -0.229 79.799 1.00 95.75 206 ARG A CA 1
ATOM 1656 C C . ARG A 1 206 ? -41.025 -0.840 80.106 1.00 95.75 206 ARG A C 1
ATOM 1658 O O . ARG A 1 206 ? -40.111 -0.690 79.304 1.00 95.75 206 ARG A O 1
ATOM 1665 N N . THR A 1 207 ? -40.883 -1.543 81.231 1.00 95.56 207 THR A N 1
ATOM 1666 C CA . THR A 1 207 ? -39.633 -2.244 81.570 1.00 95.56 207 THR A CA 1
ATOM 1667 C C . THR A 1 207 ? -39.312 -3.322 80.539 1.00 95.56 207 THR A C 1
ATOM 1669 O O . THR A 1 207 ? -38.172 -3.415 80.094 1.00 95.56 207 THR A O 1
ATOM 1672 N N . ARG A 1 208 ? -40.317 -4.093 80.105 1.00 95.88 208 ARG A N 1
ATOM 1673 C CA . ARG A 1 208 ? -40.135 -5.129 79.082 1.00 95.88 208 ARG A CA 1
ATOM 1674 C C . ARG A 1 208 ? -39.761 -4.546 77.719 1.00 95.88 208 ARG A C 1
ATOM 1676 O O . ARG A 1 208 ? -38.887 -5.089 77.062 1.00 95.88 208 ARG A O 1
ATOM 1683 N N . LEU A 1 209 ? -40.405 -3.454 77.306 1.00 94.56 209 LEU A N 1
ATOM 1684 C CA . LEU A 1 209 ? -40.061 -2.749 76.069 1.00 94.56 209 LEU A CA 1
ATOM 1685 C C . LEU A 1 209 ? -38.624 -2.246 76.108 1.00 94.56 209 LEU A C 1
ATOM 1687 O O . LEU A 1 209 ? -37.913 -2.433 75.136 1.00 94.56 209 LEU A O 1
ATOM 1691 N N . LYS A 1 210 ? -38.188 -1.665 77.231 1.00 93.19 210 LYS A N 1
ATOM 1692 C CA . LYS A 1 210 ? -36.807 -1.208 77.376 1.00 93.19 210 LYS A CA 1
ATOM 1693 C C . LYS A 1 210 ? -35.808 -2.355 77.196 1.00 93.19 210 LYS A C 1
ATOM 1695 O O . LYS A 1 210 ? -34.910 -2.219 76.383 1.00 93.19 210 LYS A O 1
ATOM 1700 N N . ALA A 1 211 ? -36.013 -3.476 77.892 1.00 91.44 211 ALA A N 1
ATOM 1701 C CA . ALA A 1 211 ? -35.151 -4.650 77.751 1.00 91.44 211 ALA A CA 1
ATOM 1702 C C . ALA A 1 211 ? -35.111 -5.164 76.300 1.00 91.44 211 ALA A C 1
ATOM 1704 O O . ALA A 1 211 ? -34.039 -5.375 75.758 1.00 91.44 211 ALA A O 1
ATOM 1705 N N . LEU A 1 212 ? -36.268 -5.270 75.636 1.00 88.69 212 LEU A N 1
ATOM 1706 C CA . LEU A 1 212 ? -36.338 -5.693 74.233 1.00 88.69 212 LEU A CA 1
ATOM 1707 C C . LEU A 1 212 ? -35.657 -4.710 73.271 1.00 88.69 212 LEU A C 1
ATOM 1709 O O . LEU A 1 212 ? -35.056 -5.142 72.292 1.00 88.69 212 LEU A O 1
ATOM 1713 N N . THR A 1 213 ? -35.772 -3.402 73.508 1.00 86.81 213 THR A N 1
ATOM 1714 C CA . THR A 1 213 ? -35.082 -2.390 72.698 1.00 86.81 213 THR A CA 1
ATOM 1715 C C . THR A 1 213 ? -33.572 -2.497 72.870 1.00 86.81 213 THR A C 1
ATOM 1717 O O . THR A 1 213 ? -32.864 -2.472 71.869 1.00 86.81 213 THR A O 1
ATOM 1720 N N . ASP A 1 214 ? -33.100 -2.650 74.111 1.00 83.50 214 ASP A N 1
ATOM 1721 C CA . ASP A 1 214 ? -31.678 -2.818 74.416 1.00 83.50 214 ASP A CA 1
ATOM 1722 C C . ASP A 1 214 ? -31.139 -4.094 73.719 1.00 83.50 214 ASP A C 1
ATOM 1724 O O . ASP A 1 214 ? -30.164 -4.010 72.975 1.00 83.50 214 ASP A O 1
ATOM 1728 N N . ASP A 1 215 ? -31.856 -5.224 73.810 1.00 78.62 215 ASP A N 1
ATOM 1729 C CA . ASP A 1 215 ? -31.509 -6.479 73.120 1.00 78.62 215 ASP A CA 1
ATOM 1730 C C . ASP A 1 215 ? -31.514 -6.333 71.578 1.00 78.62 215 ASP A C 1
ATOM 1732 O O . ASP A 1 215 ? -30.661 -6.879 70.883 1.00 78.62 215 ASP A O 1
ATOM 1736 N N . THR A 1 216 ? -32.466 -5.586 71.004 1.00 76.50 216 THR A N 1
ATOM 1737 C CA . THR A 1 216 ? -32.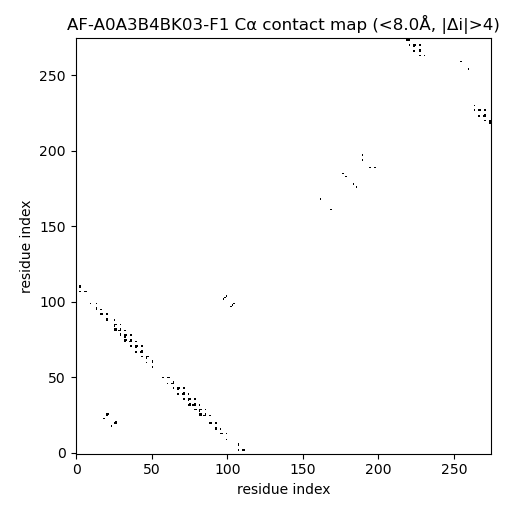580 -5.411 69.538 1.00 76.50 216 THR A CA 1
ATOM 1738 C C . THR A 1 216 ? -31.459 -4.537 68.969 1.00 76.50 216 THR A C 1
ATOM 1740 O O . THR A 1 216 ? -30.997 -4.767 67.850 1.00 76.50 216 THR A O 1
ATOM 1743 N N . GLU A 1 217 ? -31.013 -3.525 69.714 1.00 74.69 217 GLU A N 1
ATOM 1744 C CA . GLU A 1 217 ? -29.883 -2.686 69.304 1.00 74.69 217 GLU A CA 1
ATOM 1745 C C . GLU A 1 217 ? -28.539 -3.427 69.441 1.00 74.69 217 GLU A C 1
ATOM 1747 O O . GLU A 1 217 ? -27.635 -3.167 68.649 1.00 74.69 217 GLU A O 1
ATOM 1752 N N . GLU A 1 218 ? -28.422 -4.409 70.345 1.00 66.06 218 GLU A N 1
ATOM 1753 C CA . GLU A 1 218 ? -27.271 -5.329 70.394 1.00 66.06 218 GLU A CA 1
ATOM 1754 C C . GLU A 1 218 ? -27.235 -6.308 69.200 1.00 66.06 218 GLU A C 1
ATOM 1756 O O . GLU A 1 218 ? -26.155 -6.657 68.720 1.00 66.06 218 GLU A O 1
ATOM 1761 N N . VAL A 1 219 ? -28.400 -6.715 68.679 1.00 65.38 219 VAL A N 1
ATOM 1762 C CA . VAL A 1 219 ? -28.540 -7.640 67.531 1.00 65.38 219 VAL A CA 1
ATOM 1763 C C . VAL A 1 219 ? -28.337 -6.947 66.178 1.00 65.38 219 VAL A C 1
ATOM 1765 O O . VAL A 1 219 ? -27.948 -7.590 65.207 1.00 65.38 219 VAL A O 1
ATOM 1768 N N . LYS A 1 220 ? -28.513 -5.622 66.082 1.00 65.50 220 LYS A N 1
ATOM 1769 C CA . LYS A 1 220 ? -28.222 -4.834 64.867 1.00 65.50 220 LYS A CA 1
ATOM 1770 C C . LYS A 1 220 ? -26.719 -4.768 64.581 1.00 65.50 220 LYS A C 1
ATOM 1772 O O . LYS A 1 220 ? -26.064 -3.731 64.713 1.00 65.50 220 LYS A O 1
ATOM 1777 N N . ASN A 1 221 ? -26.166 -5.877 64.117 1.00 67.06 221 ASN A N 1
ATOM 1778 C CA . ASN A 1 221 ? -24.747 -6.038 63.879 1.00 67.06 221 ASN A CA 1
ATOM 1779 C C . ASN A 1 221 ? -24.336 -5.457 62.515 1.00 67.06 221 ASN A C 1
ATOM 1781 O O . ASN A 1 221 ? -23.934 -6.157 61.582 1.00 67.06 221 ASN A O 1
ATOM 1785 N N . HIS A 1 222 ? -24.402 -4.128 62.428 1.00 68.62 222 HIS A N 1
ATOM 1786 C CA . HIS A 1 222 ? -23.888 -3.343 61.305 1.00 68.62 222 HIS A CA 1
ATOM 1787 C C . HIS A 1 222 ? -22.408 -3.652 61.039 1.00 68.62 222 HIS A C 1
ATOM 1789 O O . HIS A 1 222 ? -21.948 -3.561 59.906 1.00 68.62 222 HIS A O 1
ATOM 1795 N N . THR A 1 223 ? -21.661 -4.065 62.065 1.00 73.50 223 THR A N 1
ATOM 1796 C CA . THR A 1 223 ? -20.254 -4.448 61.943 1.00 73.50 223 THR A CA 1
ATOM 1797 C C . THR A 1 223 ? -20.077 -5.715 61.107 1.00 73.50 223 THR A C 1
ATOM 1799 O O . THR A 1 223 ? -19.267 -5.711 60.186 1.00 73.50 223 THR A O 1
ATOM 1802 N N . SER A 1 224 ? -20.853 -6.776 61.347 1.00 75.44 224 SER A N 1
ATOM 1803 C CA . SER A 1 224 ? -20.808 -7.990 60.516 1.00 75.44 224 SER A CA 1
ATOM 1804 C C . SER A 1 224 ? -21.270 -7.736 59.083 1.00 75.44 224 SER A C 1
ATOM 1806 O O . SER A 1 224 ? -20.710 -8.326 58.164 1.00 75.44 224 SER A O 1
ATOM 1808 N N . GLN A 1 225 ? -22.228 -6.828 58.879 1.00 79.88 225 GLN A N 1
ATOM 1809 C CA . GLN A 1 225 ? -22.651 -6.415 57.540 1.00 79.88 225 GLN A CA 1
ATOM 1810 C C . GLN A 1 225 ? -21.529 -5.703 56.771 1.00 79.88 225 GLN A C 1
ATOM 1812 O O . GLN A 1 225 ? -21.261 -6.042 55.621 1.00 79.88 225 GLN A O 1
ATOM 1817 N N . VAL A 1 226 ? -20.861 -4.734 57.405 1.00 81.06 226 VAL A N 1
ATOM 1818 C CA . VAL A 1 226 ? -19.743 -3.989 56.803 1.00 81.06 226 VAL A CA 1
ATOM 1819 C C . VAL A 1 226 ? -18.585 -4.927 56.472 1.00 81.06 226 VAL A C 1
ATOM 1821 O O . VAL A 1 226 ? -18.093 -4.899 55.352 1.00 81.06 226 VAL A O 1
ATOM 1824 N N . LEU A 1 227 ? -18.213 -5.825 57.391 1.00 82.00 227 LEU A N 1
ATOM 1825 C CA . LEU A 1 227 ? -17.144 -6.802 57.156 1.00 82.00 227 LEU A CA 1
ATOM 1826 C C . LEU A 1 227 ? -17.450 -7.741 55.982 1.00 82.00 227 LEU A C 1
ATOM 1828 O O . LEU A 1 227 ? -16.542 -8.107 55.234 1.00 82.00 227 LEU A O 1
ATOM 1832 N N . LEU A 1 228 ? -18.716 -8.140 55.825 1.00 83.12 228 LEU A N 1
ATOM 1833 C CA . LEU A 1 228 ? -19.152 -8.973 54.708 1.00 83.12 228 LEU A CA 1
ATOM 1834 C C . LEU A 1 228 ? -19.023 -8.220 53.379 1.00 83.12 228 LEU A C 1
ATOM 1836 O O . LEU A 1 228 ? -18.484 -8.769 52.422 1.00 83.12 228 LEU A O 1
ATOM 1840 N N . ILE A 1 229 ? -19.468 -6.960 53.337 1.00 83.75 229 ILE A N 1
ATOM 1841 C CA . ILE A 1 229 ? -19.351 -6.093 52.156 1.00 83.75 229 ILE A CA 1
ATOM 1842 C C . ILE A 1 229 ? -17.881 -5.863 51.803 1.00 83.75 229 ILE A C 1
ATOM 1844 O O . ILE A 1 229 ? -17.516 -6.023 50.643 1.00 83.75 229 ILE A O 1
ATOM 1848 N N . ASP A 1 230 ? -17.031 -5.565 52.785 1.00 82.69 230 ASP A N 1
ATOM 1849 C CA . ASP A 1 230 ? -15.596 -5.374 52.567 1.00 82.69 230 ASP A CA 1
ATOM 1850 C C . ASP A 1 230 ? -14.966 -6.630 51.950 1.00 82.69 230 ASP A C 1
ATOM 1852 O O . ASP A 1 230 ? -14.274 -6.540 50.942 1.00 82.69 230 ASP A O 1
ATOM 1856 N N . CYS A 1 231 ? -15.285 -7.821 52.472 1.00 81.38 231 CYS A N 1
ATOM 1857 C CA . CYS A 1 231 ? -14.798 -9.090 51.920 1.00 81.38 231 CYS A CA 1
ATOM 1858 C C . CYS A 1 231 ? -15.283 -9.372 50.486 1.00 81.38 231 CYS A C 1
ATOM 1860 O O . CYS A 1 231 ? -14.602 -10.087 49.753 1.00 81.38 231 CYS A O 1
ATOM 1862 N N . ILE A 1 232 ? -16.449 -8.851 50.094 1.00 82.38 232 ILE A N 1
ATOM 1863 C CA . ILE A 1 232 ? -16.999 -8.973 48.733 1.00 82.38 232 ILE A CA 1
ATOM 1864 C C . ILE A 1 232 ? -16.355 -7.948 47.784 1.00 82.38 232 ILE A C 1
ATOM 1866 O O . ILE A 1 232 ? -16.161 -8.247 46.607 1.00 82.38 232 ILE A O 1
ATOM 1870 N N . CYS A 1 233 ? -16.026 -6.757 48.289 1.00 78.81 233 CYS A N 1
ATOM 1871 C CA . CYS A 1 233 ? -15.425 -5.655 47.535 1.00 78.81 233 CYS A CA 1
ATOM 1872 C C . CYS A 1 233 ? -13.907 -5.783 47.340 1.00 78.81 233 CYS A C 1
ATOM 1874 O O . CYS A 1 233 ? -13.344 -5.025 46.551 1.00 78.81 233 CYS A O 1
ATOM 1876 N N . GLU A 1 234 ? -13.236 -6.700 48.044 1.00 76.44 234 GLU A N 1
ATOM 1877 C CA . GLU A 1 234 ? -11.810 -6.978 47.843 1.00 76.44 234 GLU A CA 1
ATOM 1878 C C . GLU A 1 234 ? -11.523 -7.325 46.367 1.00 76.44 234 GLU A C 1
ATOM 1880 O O . GLU A 1 234 ? -12.064 -8.281 45.802 1.00 76.44 234 GLU A O 1
ATOM 1885 N N . ASP A 1 235 ? -10.665 -6.518 45.735 1.00 58.88 235 ASP A N 1
ATOM 1886 C CA . ASP A 1 235 ? -10.394 -6.545 44.295 1.00 58.88 235 ASP A CA 1
ATOM 1887 C C . ASP A 1 235 ? -9.504 -7.749 43.916 1.00 58.88 235 ASP A C 1
ATOM 1889 O O . ASP A 1 235 ? -8.272 -7.690 43.828 1.00 58.88 235 ASP A O 1
ATOM 1893 N N . ASP A 1 236 ? -10.156 -8.901 43.757 1.00 64.69 236 ASP A N 1
ATOM 1894 C CA . ASP A 1 236 ? -9.541 -10.202 43.465 1.00 64.69 236 ASP A CA 1
ATOM 1895 C C . ASP A 1 236 ? -9.397 -10.498 41.968 1.00 64.69 236 ASP A C 1
ATOM 1897 O O . ASP A 1 236 ? -8.842 -11.532 41.579 1.00 64.69 236 ASP A O 1
ATOM 1901 N N . LEU A 1 237 ? -9.912 -9.599 41.131 1.00 63.59 237 LEU A N 1
ATOM 1902 C CA . LEU A 1 237 ? -9.972 -9.739 39.679 1.00 63.59 237 LEU A CA 1
ATOM 1903 C C . LEU A 1 237 ? -8.852 -8.981 38.959 1.00 63.59 237 LEU A C 1
ATOM 1905 O O . LEU A 1 237 ? -8.726 -9.118 37.738 1.00 63.59 237 LEU A O 1
ATOM 1909 N N . GLU A 1 238 ? -8.001 -8.248 39.686 1.00 55.09 238 GLU A N 1
ATOM 1910 C CA . GLU A 1 238 ? -6.758 -7.720 39.136 1.00 55.09 238 GLU A CA 1
ATOM 1911 C C . GLU A 1 238 ? -5.836 -8.876 38.728 1.00 55.09 238 GLU A C 1
ATOM 1913 O O . GLU A 1 238 ? -5.063 -9.441 39.509 1.00 55.09 238 GLU A O 1
ATOM 1918 N N . ILE A 1 239 ? -5.898 -9.220 37.444 1.00 54.28 239 ILE A N 1
ATOM 1919 C CA . ILE A 1 239 ? -4.824 -9.932 36.770 1.00 54.28 239 ILE A CA 1
ATOM 1920 C C . ILE A 1 239 ? -3.626 -8.988 36.831 1.00 54.28 239 ILE A C 1
ATOM 1922 O O . ILE A 1 239 ? -3.548 -8.026 36.068 1.00 54.28 239 ILE A O 1
ATOM 1926 N N . SER A 1 240 ? -2.720 -9.253 37.775 1.00 54.03 240 SER A N 1
ATOM 1927 C CA . SER A 1 240 ? -1.411 -8.606 37.853 1.00 54.03 240 SER A CA 1
ATOM 1928 C C . SER A 1 240 ? -0.848 -8.471 36.434 1.00 54.03 240 SER A C 1
ATOM 1930 O O . SER A 1 240 ? -0.906 -9.454 35.684 1.00 54.03 240 SER A O 1
ATOM 1932 N N . PRO A 1 241 ? -0.378 -7.281 36.014 1.00 46.38 241 PRO A N 1
ATOM 1933 C CA . PRO A 1 241 ? 0.018 -7.064 34.636 1.00 46.38 241 PRO A CA 1
ATOM 1934 C C . PRO A 1 241 ? 1.124 -8.060 34.295 1.00 46.38 241 PRO A C 1
ATOM 1936 O O . PRO A 1 241 ? 2.258 -7.935 34.754 1.00 46.38 241 PRO A O 1
ATOM 1939 N N . VAL A 1 242 ? 0.800 -9.058 33.467 1.00 48.12 242 VAL A N 1
ATOM 1940 C CA . VAL A 1 242 ? 1.777 -9.937 32.811 1.00 48.12 242 VAL A CA 1
ATOM 1941 C C . VAL A 1 242 ? 2.475 -9.108 31.732 1.00 48.12 242 VAL A C 1
ATOM 1943 O O . VAL A 1 242 ? 2.282 -9.287 30.534 1.00 48.12 242 VAL A O 1
ATOM 1946 N N . ALA A 1 243 ? 3.212 -8.103 32.192 1.00 48.69 243 ALA A N 1
ATOM 1947 C CA . ALA A 1 243 ? 3.997 -7.171 31.406 1.00 48.69 243 ALA A CA 1
ATOM 1948 C C . ALA A 1 243 ? 5.085 -6.504 32.269 1.00 48.69 243 ALA A C 1
ATOM 1950 O O . ALA A 1 243 ? 5.412 -5.345 32.049 1.00 48.69 243 ALA A O 1
ATOM 1951 N N . GLN A 1 244 ? 5.659 -7.209 33.248 1.00 44.97 244 GLN A N 1
ATOM 1952 C CA . GLN A 1 244 ? 6.975 -6.858 33.788 1.00 44.97 244 GLN A CA 1
ATOM 1953 C C . GLN A 1 244 ? 7.800 -8.132 33.989 1.00 44.97 244 GLN A C 1
ATOM 1955 O O . GLN A 1 244 ? 7.801 -8.756 35.047 1.00 44.97 244 GLN A O 1
ATOM 1960 N N . GLU A 1 245 ? 8.532 -8.517 32.942 1.00 48.59 245 GLU A N 1
ATOM 1961 C CA . GLU A 1 245 ? 9.833 -9.140 33.163 1.00 48.59 245 GLU A CA 1
ATOM 1962 C C . GLU A 1 245 ? 10.667 -8.163 34.004 1.00 48.59 245 GLU A C 1
ATOM 1964 O O . GLU A 1 245 ? 10.742 -6.976 33.689 1.00 48.59 245 GLU A O 1
ATOM 1969 N N . SER A 1 246 ? 11.289 -8.678 35.065 1.00 43.12 246 SER A N 1
ATOM 1970 C CA . SER A 1 246 ? 12.142 -7.979 36.039 1.00 43.12 246 SER A CA 1
ATOM 1971 C C . SER A 1 246 ? 11.432 -7.056 37.046 1.00 43.12 246 SER A C 1
ATOM 1973 O O . SER A 1 246 ? 11.295 -5.858 36.854 1.00 43.12 246 SER A O 1
ATOM 1975 N N . SER A 1 247 ? 11.066 -7.602 38.204 1.00 39.34 247 SER A N 1
ATOM 1976 C CA . SER A 1 247 ? 11.798 -7.337 39.451 1.00 39.34 247 SER A CA 1
ATOM 1977 C C . SER A 1 247 ? 11.054 -7.971 40.622 1.00 39.34 247 SER A C 1
ATOM 1979 O O . SER A 1 247 ? 9.880 -7.718 40.869 1.00 39.34 247 SER A O 1
ATOM 1981 N N . SER A 1 248 ? 11.773 -8.814 41.348 1.00 48.34 248 SER A N 1
ATOM 1982 C CA . SER A 1 248 ? 11.454 -9.254 42.698 1.00 48.34 248 SER A CA 1
ATOM 1983 C C . SER A 1 248 ? 11.233 -8.052 43.616 1.00 48.34 248 SER A C 1
ATOM 1985 O O . SER A 1 248 ? 12.147 -7.244 43.723 1.00 48.34 248 SER A O 1
ATOM 1987 N N . GLU A 1 249 ? 10.076 -7.962 44.282 1.00 41.41 249 GLU A N 1
ATOM 1988 C CA . GLU A 1 249 ? 9.975 -7.677 45.725 1.00 41.41 249 GLU A CA 1
ATOM 1989 C C . GLU A 1 249 ? 8.523 -7.624 46.245 1.00 41.41 249 GLU A C 1
ATOM 1991 O O . GLU A 1 249 ? 7.629 -7.028 45.654 1.00 41.41 249 GLU A O 1
ATOM 1996 N N . SER A 1 250 ? 8.336 -8.227 47.425 1.00 42.50 250 SER A N 1
ATOM 1997 C CA . SER A 1 250 ? 7.172 -8.160 48.327 1.00 42.50 250 SER A CA 1
ATOM 1998 C C . SER A 1 250 ? 5.857 -8.827 47.885 1.00 42.50 250 SER A C 1
ATOM 2000 O O . SER A 1 250 ? 4.830 -8.192 47.670 1.00 42.50 250 SER A O 1
ATOM 2002 N N . VAL A 1 251 ? 5.842 -10.164 47.889 1.00 44.88 251 VAL A N 1
ATOM 2003 C CA . VAL A 1 251 ? 4.581 -10.916 47.989 1.00 44.88 251 VAL A CA 1
ATOM 2004 C C . VAL A 1 251 ? 4.060 -10.766 49.420 1.00 44.88 251 VAL A C 1
ATOM 2006 O O . VAL A 1 251 ? 4.493 -11.482 50.325 1.00 44.88 251 VAL A O 1
ATOM 2009 N N . SER A 1 252 ? 3.131 -9.832 49.644 1.00 49.22 252 SER A N 1
ATOM 2010 C CA . SER A 1 252 ? 2.220 -9.964 50.781 1.00 49.22 252 SER A CA 1
ATOM 2011 C C . SER A 1 252 ? 1.473 -11.290 50.587 1.00 49.22 252 SER A C 1
ATOM 2013 O O . SER A 1 252 ? 1.013 -11.609 49.486 1.00 49.22 252 SER A O 1
ATOM 2015 N N . VAL A 1 253 ? 1.457 -12.141 51.615 1.00 51.25 253 VAL A N 1
ATOM 2016 C CA . VAL A 1 253 ? 0.869 -13.484 51.533 1.00 51.25 253 VAL A CA 1
ATOM 2017 C C . VAL A 1 253 ? -0.652 -13.336 51.477 1.00 51.25 253 VAL A C 1
ATOM 2019 O O . VAL A 1 253 ? -1.335 -13.425 52.495 1.00 51.25 253 VAL A O 1
ATOM 2022 N N . ARG A 1 254 ? -1.192 -13.082 50.279 1.00 59.75 254 ARG A N 1
ATOM 2023 C CA . ARG A 1 254 ? -2.632 -13.157 50.018 1.00 59.75 254 ARG A CA 1
ATOM 2024 C C . ARG A 1 254 ? -3.095 -14.594 50.306 1.00 59.75 254 ARG A C 1
ATOM 2026 O O . ARG A 1 254 ? -2.486 -15.540 49.794 1.00 59.75 254 ARG A O 1
ATOM 2033 N N . PRO A 1 255 ? -4.141 -14.803 51.128 1.00 61.72 255 PRO A N 1
ATOM 2034 C CA . PRO A 1 255 ? -4.665 -16.138 51.383 1.00 61.72 255 PRO A CA 1
ATOM 2035 C C . PRO A 1 255 ? -5.127 -16.794 50.073 1.00 61.72 255 PRO A C 1
ATOM 2037 O O . PRO A 1 255 ? -5.594 -16.122 49.151 1.00 61.72 255 PRO A O 1
ATOM 2040 N N . SER A 1 256 ? -5.019 -18.123 49.978 1.00 70.56 256 SER A N 1
ATOM 2041 C CA . SER A 1 256 ? -5.466 -18.843 48.781 1.00 70.56 256 SER A CA 1
ATOM 2042 C C . SER A 1 256 ? -6.950 -18.570 48.491 1.00 70.56 256 SER A C 1
ATOM 2044 O O . SER A 1 256 ? -7.740 -18.334 49.405 1.00 70.56 256 SER A O 1
ATOM 2046 N N . VAL A 1 257 ? -7.348 -18.621 47.214 1.00 71.06 257 VAL A N 1
ATOM 2047 C CA . VAL A 1 257 ? -8.753 -18.433 46.787 1.00 71.06 257 VAL A CA 1
ATOM 2048 C C . VAL A 1 257 ? -9.699 -19.365 47.555 1.00 71.06 257 VAL A C 1
ATOM 2050 O O . VAL A 1 257 ? -10.777 -18.953 47.967 1.00 71.06 257 VAL A O 1
ATOM 2053 N N . ALA A 1 258 ? -9.273 -20.607 47.808 1.00 74.38 258 ALA A N 1
ATOM 2054 C CA . ALA A 1 258 ? -10.037 -21.565 48.603 1.00 74.38 258 ALA A CA 1
ATOM 2055 C C . ALA A 1 258 ? -10.233 -21.092 50.054 1.00 74.38 258 ALA A C 1
ATOM 2057 O O . ALA A 1 258 ? -11.351 -21.122 50.552 1.00 74.38 258 ALA A O 1
ATOM 2058 N N . ARG A 1 259 ? -9.173 -20.595 50.707 1.00 76.81 259 ARG A N 1
ATOM 2059 C CA . ARG A 1 259 ? -9.234 -20.112 52.094 1.00 76.81 259 ARG A CA 1
ATOM 2060 C C . ARG A 1 259 ? -10.099 -18.856 52.233 1.00 76.81 259 ARG A C 1
ATOM 2062 O O . ARG A 1 259 ? -10.823 -18.736 53.210 1.00 76.81 259 ARG A O 1
ATOM 2069 N N . ARG A 1 260 ? -10.078 -17.955 51.244 1.00 74.25 260 ARG A N 1
ATOM 2070 C CA . ARG A 1 260 ? -10.964 -16.776 51.209 1.00 74.25 260 ARG A CA 1
ATOM 2071 C C . ARG A 1 260 ? -12.432 -17.149 51.049 1.00 74.25 260 ARG A C 1
ATOM 2073 O O . ARG A 1 260 ? -13.255 -16.626 51.784 1.00 74.25 260 ARG A O 1
ATOM 2080 N N . LYS A 1 261 ? -12.750 -18.101 50.165 1.00 78.69 261 LYS A N 1
ATOM 2081 C CA . LYS A 1 261 ? -14.120 -18.621 50.022 1.00 78.69 261 LYS A CA 1
ATOM 2082 C C . LYS A 1 261 ? -14.644 -19.239 51.317 1.00 78.69 261 LYS A C 1
ATOM 2084 O O . LYS A 1 261 ? -15.781 -18.981 51.683 1.00 78.69 261 LYS A O 1
ATOM 2089 N N . THR A 1 262 ? -13.815 -20.016 52.016 1.00 81.81 262 THR A N 1
ATOM 2090 C CA . THR A 1 262 ? -14.183 -20.580 53.323 1.00 81.81 262 THR A CA 1
ATOM 2091 C C . THR A 1 262 ? -14.425 -19.482 54.358 1.00 81.81 262 THR A C 1
ATOM 2093 O O . THR A 1 262 ? -15.456 -19.503 55.017 1.00 81.81 262 THR A O 1
ATOM 2096 N N . ASN A 1 263 ? -13.540 -18.483 54.439 1.00 81.69 263 ASN A N 1
ATOM 2097 C CA . ASN A 1 263 ? -13.714 -17.348 55.349 1.00 81.69 263 ASN A CA 1
ATOM 2098 C C . ASN A 1 263 ? -14.981 -16.530 55.037 1.00 81.69 263 ASN A C 1
ATOM 2100 O O . ASN A 1 263 ? -15.679 -16.127 55.960 1.00 81.69 263 ASN A O 1
ATOM 2104 N N . LEU A 1 264 ? -15.291 -16.297 53.755 1.00 82.62 264 LEU A N 1
ATOM 2105 C CA . LEU A 1 264 ? -16.514 -15.605 53.341 1.00 82.62 264 LEU A CA 1
ATOM 2106 C C . LEU A 1 264 ? -17.752 -16.400 53.762 1.00 82.62 264 LEU A C 1
ATOM 2108 O O . LEU A 1 264 ? -18.667 -15.831 54.336 1.00 82.62 264 LEU A O 1
ATOM 2112 N N . GLN A 1 265 ? -17.750 -17.717 53.557 1.00 83.88 265 GLN A N 1
ATOM 2113 C CA . GLN A 1 265 ? -18.863 -18.580 53.945 1.00 83.88 265 GLN A CA 1
ATOM 2114 C C . GLN A 1 265 ? -19.058 -18.638 55.470 1.00 83.88 265 GLN A C 1
ATOM 2116 O O . GLN A 1 265 ? -20.185 -18.658 55.960 1.00 83.88 265 GLN A O 1
ATOM 2121 N N . GLU A 1 266 ? -17.971 -18.642 56.242 1.00 84.62 266 GLU A N 1
ATOM 2122 C CA . GLU A 1 266 ? -18.032 -18.517 57.702 1.00 84.62 266 GLU A CA 1
ATOM 2123 C C . GLU A 1 266 ? -18.599 -17.155 58.127 1.00 84.62 266 GLU A C 1
ATOM 2125 O O . GLU A 1 266 ? -19.438 -17.096 59.026 1.00 84.62 266 GLU A O 1
ATOM 2130 N N . LEU A 1 267 ? -18.200 -16.073 57.456 1.00 83.62 267 LEU A N 1
ATOM 2131 C CA . LEU A 1 267 ? -18.683 -14.723 57.735 1.00 83.62 267 LEU A CA 1
ATOM 2132 C C . LEU A 1 267 ? -20.158 -14.534 57.343 1.00 83.62 267 LEU A C 1
ATOM 2134 O O . LEU A 1 267 ? -20.902 -13.916 58.100 1.00 83.62 267 LEU A O 1
ATOM 2138 N N . GLU A 1 268 ? -20.601 -15.114 56.223 1.00 84.62 268 GLU A N 1
ATOM 2139 C CA . GLU A 1 268 ? -22.014 -15.191 55.823 1.00 84.62 268 GLU A CA 1
ATOM 2140 C C . GLU A 1 268 ? -22.835 -15.905 56.899 1.00 84.62 268 GLU A C 1
ATOM 2142 O O . GLU A 1 268 ? -23.861 -15.390 57.340 1.00 84.62 268 GLU A O 1
ATOM 2147 N N . ASN A 1 269 ? -22.357 -17.056 57.386 1.00 84.75 269 ASN A N 1
ATOM 2148 C CA . ASN A 1 269 ? -23.032 -17.792 58.454 1.00 84.75 269 ASN A CA 1
ATOM 2149 C C . ASN A 1 269 ? -23.157 -16.946 59.727 1.00 84.75 269 ASN A C 1
ATOM 2151 O O . ASN A 1 269 ? -24.226 -16.914 60.333 1.00 84.75 269 ASN A O 1
ATOM 2155 N N . VAL A 1 270 ? -22.099 -16.233 60.126 1.00 83.25 270 VAL A N 1
ATOM 2156 C CA . VAL A 1 270 ? -22.149 -15.321 61.280 1.00 83.25 270 VAL A CA 1
ATOM 2157 C C . VAL A 1 270 ? -23.144 -14.187 61.033 1.00 83.25 270 VAL A C 1
ATOM 2159 O O . VAL A 1 270 ? -23.960 -13.909 61.908 1.00 83.25 270 VAL A O 1
ATOM 2162 N N . TYR A 1 271 ? -23.136 -13.575 59.846 1.00 81.62 271 TYR A N 1
ATOM 2163 C CA . TYR A 1 271 ? -24.073 -12.511 59.491 1.00 81.62 271 TYR A CA 1
ATOM 2164 C C . TYR A 1 271 ? -25.531 -12.975 59.614 1.00 81.62 271 TYR A C 1
ATOM 2166 O O . TYR A 1 271 ? -26.307 -12.314 60.295 1.00 81.62 271 TYR A O 1
ATOM 2174 N N . PHE A 1 272 ? -25.893 -14.136 59.062 1.00 81.31 272 PHE A N 1
ATOM 2175 C CA . PHE A 1 272 ? -27.264 -14.664 59.139 1.00 81.31 272 PHE A CA 1
ATOM 2176 C C . PHE A 1 272 ? -27.666 -15.206 60.515 1.00 81.31 272 PHE A C 1
ATOM 2178 O O . PHE A 1 272 ? -28.854 -15.343 60.784 1.00 81.31 272 PHE A O 1
ATOM 2185 N N . THR A 1 273 ? -26.706 -15.551 61.375 1.00 79.69 273 THR A N 1
ATOM 2186 C CA . THR A 1 273 ? -27.005 -16.037 62.735 1.00 79.69 273 THR A CA 1
ATOM 2187 C C . THR A 1 273 ? -27.191 -14.881 63.722 1.00 79.69 273 THR A C 1
ATOM 2189 O O . THR A 1 273 ? -27.826 -15.061 64.759 1.00 79.69 273 THR A O 1
ATOM 2192 N N . VAL A 1 274 ? -26.612 -13.714 63.422 1.00 69.94 274 VAL A N 1
ATOM 2193 C CA . VAL A 1 274 ? -26.589 -12.542 64.310 1.00 69.94 274 VAL A CA 1
ATOM 2194 C C . VAL A 1 274 ? -27.471 -11.389 63.797 1.00 69.94 274 VAL A C 1
ATOM 2196 O O . VAL A 1 274 ? -27.732 -10.481 64.573 1.00 69.94 274 VAL A O 1
ATOM 2199 N N . SER A 1 275 ? -27.942 -11.413 62.542 1.00 60.16 275 SER A N 1
ATOM 2200 C CA . SER A 1 275 ? -28.906 -10.438 61.976 1.00 60.16 275 SER A CA 1
ATOM 2201 C C . SER A 1 275 ? -30.352 -10.900 62.126 1.00 60.16 275 SER A C 1
ATOM 2203 O O . SER A 1 275 ? -31.224 -10.019 62.292 1.00 60.16 275 SER A O 1
#

Secondary structure (DSSP, 8-state):
-HHHHHHHHHHHHHHHHHHHHHHSHHHHHHHHHHHHHHHHHHHHHHHHHHHHH--TTHHHHHHHHHHHHHHHHHHHHHHHHHHHHHHHHHHHHHHHHHHIIIIIHHHHHHHHHTTHHHHHHHHHHHHHHHHHHHHHHHHHHHHHHHHHHHT--HHHHHHHHHHHTHHHHSPPPPPPP--STT----S----THHHHHHHHHHHHHHHHHHHHHHHHHHH--HHHHHHHHHHHHS-------S---S-------PPPHHHHHHHHHHHHHHHHHH-

Nearest PDB structures (foldseek):
  5i6r-assembly1_A-2  TM=8.067E-01  e=5.713E-15  Homo sapiens
  5i6j-assembly1_A-2  TM=8.025E-01  e=9.733E-14  Homo sapiens
  5i7d-assembly1_A  TM=7.305E-01  e=5.520E-14  Homo sapiens
  2efk-assembly1_A-2  TM=5.198E-01  e=2.458E-02  Homo sapiens
  4bne-assembly1_B  TM=3.120E-01  e=1.074E-01  Gallus gallus

InterPro domains:
  IPR027267 AH/BAR domain superfamily [G3DSA:1.20.1270.60] (1-193)
  IPR027267 AH/BAR domain superfamily [SSF103657] (7-180)
  IPR031160 F-BAR domain [PS51741] (1-157)
  IPR051627 SLIT-ROBO Rho GTPase-activating [PTHR14166] (2-273)

Foldseek 3Di:
DVLVVVVVVLVVVLCVLVCCLVPPCLVVQLVVLVVVLVVLVVVLVVLVVVLVVDPPPNVVSVVVSVVSVVVSVVSVVSNVVSVVVSVVSVVVSVVSVCCCVVPVVVVSVCVVCPCVCVVVVVVVVVVVVVVVVVVVVVVVVVVVVVVVVVPDDPVVVVVVVCVVPVVVNPDDDDDADDDDPPDPDRDDDDDDPVVVVVVVVVVVVVVVVVVVVVVVVQLPPVVLVVVLVVLVPPPPPPPPPPPDDDDDDDDPPDDDPVVSVVVSVVSVVVNVVSD

Organism: NCBI:txid409849